Protein AF-A0A183GML2-F1 (afdb_monomer_lite)

Organism: Heligmosomoides polygyrus (NCBI:txid6339)

pLDDT: mean 72.11, std 18.44, range [28.0, 93.81]

Radius of gyration: 25.26 Å; chains: 1; bounding box: 78×34×59 Å

Sequence (192 aa):
LLSSEWILIEEPSLNSTENENSELFFDVSRSDHCTNIGCRDFWRPARFGGFLDNKGKTHIAFHSNERVLLDCVTPMVANLFYVLIALCFVIALTSSLSFIMNLLPPPSGFLQWLKRNTIFEMCNMLLTLCVCVIALIAQCEIARVRPDCDVSLGGGVFMVCLAGMVSLRSWRDSARRPDDVLPIVDFERYAM

Foldseek 3Di:
DPDPPPPDPPDDDDDDDDDDDPPVPPPCVQADDLPDDDLLQLPDDWDWDWDADPVRDIKIWIDRPRHIHILQADPVLSVLSVVLVVLVVVLVVLVVLLVVCVVDVDPDFDSNLCNLQLVSLVVLLVSLVVSVVSLVVSQVVNCVSPVPDDDDDDPVNVVSVVSNVVSVVVNVVSVVPVVSHDDPVCNVVRVD

InterPro domains:
  IPR046795 Transmembrane protein 127, transmembrane region [PF20517] (72-168)

Structure (mmCIF, N/CA/C/O backbone):
data_AF-A0A183GML2-F1
#
_entry.id   AF-A0A183GML2-F1
#
loop_
_atom_site.group_PDB
_atom_site.id
_atom_site.type_symbol
_atom_site.label_atom_id
_atom_site.label_alt_id
_atom_site.label_comp_id
_atom_site.label_asym_id
_atom_site.label_entity_id
_atom_site.label_seq_id
_atom_site.pdbx_PDB_ins_code
_atom_site.Cartn_x
_atom_site.Cartn_y
_atom_site.Cartn_z
_atom_site.occupancy
_atom_site.B_iso_or_equiv
_atom_site.auth_seq_id
_atom_site.auth_comp_id
_atom_site.auth_asym_id
_atom_site.auth_atom_id
_atom_site.pdbx_PDB_model_num
ATOM 1 N N . LEU A 1 1 ? -23.485 5.086 -4.588 1.00 31.67 1 LEU A N 1
ATOM 2 C CA . LEU A 1 1 ? -23.459 3.661 -4.987 1.00 31.67 1 LEU A CA 1
ATOM 3 C C . LEU A 1 1 ? -22.495 2.910 -4.071 1.00 31.67 1 LEU A C 1
ATOM 5 O O . LEU A 1 1 ? -21.366 2.630 -4.440 1.00 31.67 1 LEU A O 1
ATOM 9 N N . LEU A 1 2 ? -22.941 2.664 -2.844 1.00 28.00 2 LEU A N 1
ATOM 10 C CA . LEU A 1 2 ? -22.378 1.734 -1.866 1.00 28.00 2 LEU A CA 1
ATOM 11 C C . LEU A 1 2 ? -23.634 1.052 -1.324 1.00 28.00 2 LEU A C 1
ATOM 13 O O . LEU A 1 2 ? -24.535 1.755 -0.872 1.00 28.00 2 LEU A O 1
ATOM 17 N N . SER A 1 3 ? -23.766 -0.253 -1.560 1.00 28.61 3 SER A N 1
ATOM 18 C CA . SER A 1 3 ? -24.999 -0.995 -1.295 1.00 28.61 3 SER A CA 1
ATOM 19 C C . SER A 1 3 ? -25.332 -0.942 0.196 1.00 28.61 3 SER A C 1
ATOM 21 O O . SER A 1 3 ? -24.566 -1.436 1.020 1.00 28.61 3 SER A O 1
ATOM 23 N N . SER A 1 4 ? -26.460 -0.311 0.519 1.00 38.28 4 SER A N 1
ATOM 24 C CA . SER A 1 4 ? -27.032 -0.168 1.862 1.00 38.28 4 SER A CA 1
ATOM 25 C C . SER A 1 4 ? -27.904 -1.369 2.255 1.00 38.28 4 SER A C 1
ATOM 27 O O . SER A 1 4 ? -28.806 -1.230 3.079 1.00 38.28 4 SER A O 1
ATOM 29 N N . GLU A 1 5 ? -27.699 -2.540 1.651 1.00 36.81 5 GLU A N 1
ATOM 30 C CA . GLU A 1 5 ? -28.517 -3.727 1.914 1.00 36.81 5 GLU A CA 1
ATOM 31 C C . GLU A 1 5 ? -28.089 -4.448 3.192 1.00 36.81 5 GLU A C 1
ATOM 33 O O . GLU A 1 5 ? -27.467 -5.503 3.164 1.00 36.81 5 GLU A O 1
ATOM 38 N N . TRP A 1 6 ? -28.471 -3.850 4.317 1.00 40.81 6 TRP A N 1
ATOM 39 C CA . TRP A 1 6 ? -29.202 -4.541 5.384 1.00 40.81 6 TRP A CA 1
ATOM 40 C C . TRP A 1 6 ? -29.916 -3.498 6.249 1.00 40.81 6 TRP A C 1
ATOM 42 O O . TRP A 1 6 ? -29.621 -3.291 7.422 1.00 40.81 6 TRP A O 1
ATOM 52 N N . ILE A 1 7 ? -30.895 -2.832 5.637 1.00 44.41 7 ILE A N 1
ATOM 53 C CA . ILE A 1 7 ? -32.212 -2.732 6.262 1.00 44.41 7 ILE A CA 1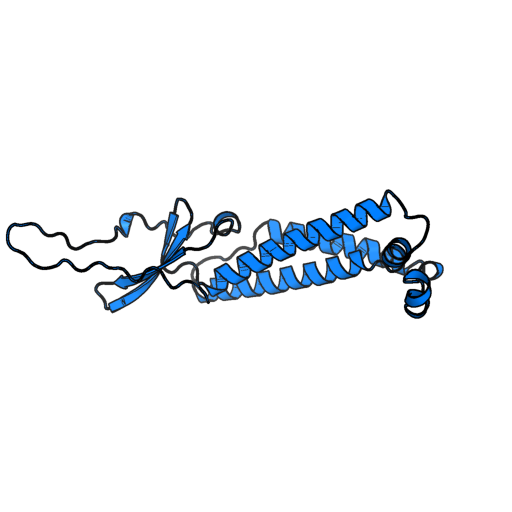
ATOM 54 C C . ILE A 1 7 ? -32.996 -3.916 5.707 1.00 44.41 7 ILE A C 1
ATOM 56 O O . ILE A 1 7 ? -33.356 -3.922 4.537 1.00 44.41 7 ILE A O 1
ATOM 60 N N . LEU A 1 8 ? -33.174 -4.939 6.532 1.00 29.45 8 LEU A N 1
ATOM 61 C CA . LEU A 1 8 ? -34.332 -5.829 6.514 1.00 29.45 8 LEU A CA 1
ATOM 62 C C . LEU A 1 8 ? -34.329 -6.543 7.865 1.00 29.45 8 LEU A C 1
ATOM 64 O O . LEU A 1 8 ? -33.934 -7.693 8.016 1.00 29.45 8 LEU A O 1
ATOM 68 N N . ILE A 1 9 ? -34.709 -5.765 8.876 1.00 39.31 9 ILE A N 1
ATOM 69 C CA . ILE A 1 9 ? -35.471 -6.304 9.992 1.00 39.31 9 ILE A CA 1
ATOM 70 C C . ILE A 1 9 ? -36.851 -6.569 9.379 1.00 39.31 9 ILE A C 1
ATOM 72 O O . ILE A 1 9 ? -37.590 -5.625 9.104 1.00 39.31 9 ILE A O 1
ATOM 76 N N . GLU A 1 10 ? -37.151 -7.824 9.049 1.00 30.67 10 GLU A N 1
ATOM 77 C CA . GLU A 1 10 ? -38.536 -8.244 8.828 1.00 30.67 10 GLU A CA 1
ATOM 78 C C . GLU A 1 10 ? -39.249 -8.164 10.182 1.00 30.67 10 GLU A C 1
ATOM 80 O O . GLU A 1 10 ? -38.975 -8.946 11.091 1.00 30.67 10 GLU A O 1
ATOM 85 N N . GLU A 1 11 ? -40.136 -7.181 10.337 1.00 36.66 11 GLU A N 1
ATOM 86 C CA . GLU A 1 11 ? -41.139 -7.206 11.400 1.00 36.66 11 GLU A CA 1
ATOM 87 C C . GLU A 1 11 ? -42.215 -8.259 11.069 1.00 36.66 11 GLU A C 1
ATOM 89 O O . GLU A 1 11 ? -42.603 -8.406 9.905 1.00 36.66 11 GLU A O 1
ATOM 94 N N . PRO A 1 12 ? -42.730 -8.994 12.068 1.00 37.12 12 PRO A N 1
ATOM 95 C CA . PRO A 1 12 ? -43.684 -10.069 11.848 1.00 37.12 12 PRO A CA 1
ATOM 96 C C . PRO A 1 12 ? -45.090 -9.508 11.602 1.00 37.12 12 PRO A C 1
ATOM 98 O O . PRO A 1 12 ? -45.612 -8.712 12.385 1.00 37.12 12 PRO A O 1
ATOM 101 N N . SER A 1 13 ? -45.763 -9.978 10.549 1.00 34.56 13 SER A N 1
ATOM 102 C CA . SER A 1 13 ? -47.211 -9.810 10.426 1.00 34.56 13 SER A CA 1
ATOM 103 C C . SER A 1 13 ? -47.900 -10.582 11.554 1.00 34.56 13 SER A C 1
ATOM 105 O O . SER A 1 13 ? -47.851 -11.813 11.590 1.00 34.56 13 SER A O 1
ATOM 107 N N . LEU A 1 14 ? -48.526 -9.838 12.467 1.00 37.62 14 LEU A N 1
ATOM 108 C CA . LEU A 1 14 ? -49.393 -10.316 13.543 1.00 37.62 14 LEU A CA 1
ATOM 109 C C . LEU A 1 14 ? -50.283 -11.487 13.089 1.00 37.62 14 LEU A C 1
ATOM 111 O O . LEU A 1 14 ? -51.119 -11.311 12.206 1.00 37.62 14 LEU A O 1
ATOM 115 N N . ASN A 1 15 ? -50.165 -12.634 13.761 1.00 30.52 15 ASN A N 1
ATOM 116 C CA . ASN A 1 15 ? -51.317 -13.453 14.138 1.00 30.52 15 ASN A CA 1
ATOM 117 C C . ASN A 1 15 ? -50.972 -14.383 15.310 1.00 30.52 15 ASN A C 1
ATOM 119 O O . ASN A 1 15 ? -50.260 -15.366 15.160 1.00 30.52 15 ASN A O 1
ATOM 123 N N . SER A 1 16 ? -51.520 -13.999 16.465 1.00 37.81 16 SER A N 1
ATOM 124 C CA . SER A 1 16 ? -51.989 -14.807 17.597 1.00 37.81 16 SER A CA 1
ATOM 125 C C . SER A 1 16 ? -51.186 -16.024 18.088 1.00 37.81 16 SER A C 1
A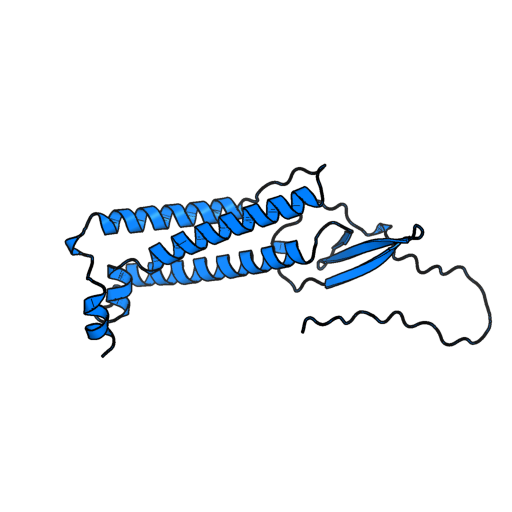TOM 127 O O . SER A 1 16 ? -51.074 -17.042 17.414 1.00 37.81 16 SER A O 1
ATOM 129 N N . THR A 1 17 ? -50.920 -15.935 19.398 1.00 34.47 17 THR A N 1
ATOM 130 C CA . THR A 1 17 ? -50.822 -16.976 20.441 1.00 34.47 17 THR A CA 1
ATOM 131 C C . THR A 1 17 ? -49.480 -17.666 20.704 1.00 34.47 17 THR A C 1
ATOM 133 O O . THR A 1 17 ? -48.880 -18.265 19.828 1.00 34.47 17 THR A O 1
ATOM 136 N N . GLU A 1 18 ? -49.141 -17.615 22.000 1.00 31.03 18 GLU A N 1
ATOM 137 C CA . GLU A 1 18 ? -48.162 -18.392 22.773 1.00 31.03 18 GLU A CA 1
ATOM 138 C C . GLU A 1 18 ? -46.705 -17.902 22.848 1.00 31.03 18 GLU A C 1
ATOM 140 O O . GLU A 1 18 ? -45.893 -18.082 21.953 1.00 31.03 18 GLU A O 1
ATOM 145 N N . ASN A 1 19 ? -46.411 -17.308 24.016 1.00 33.34 19 ASN A N 1
ATOM 146 C CA . ASN A 1 19 ? -45.305 -17.653 24.914 1.00 33.34 19 ASN A CA 1
ATOM 147 C C . ASN A 1 19 ? -43.928 -17.932 24.291 1.00 33.34 19 ASN A C 1
ATOM 149 O O . ASN A 1 19 ? -43.639 -19.042 23.873 1.00 33.34 19 ASN A O 1
ATOM 153 N N . GLU A 1 20 ? -43.033 -16.953 24.401 1.00 30.75 20 GLU A N 1
ATOM 154 C CA . GLU A 1 20 ? -41.876 -16.957 25.316 1.00 30.75 20 GLU A CA 1
ATOM 155 C C . GLU A 1 20 ? -40.907 -15.851 24.879 1.00 30.75 20 GLU A C 1
ATOM 157 O O . GLU A 1 20 ? -40.539 -15.752 23.711 1.00 30.75 20 GLU A O 1
ATOM 162 N N . ASN A 1 21 ? -40.534 -15.006 25.842 1.00 33.53 21 ASN A N 1
ATOM 163 C CA . ASN A 1 21 ? -39.471 -13.996 25.837 1.00 33.53 21 ASN A CA 1
ATOM 164 C C . ASN A 1 21 ? -38.336 -14.222 24.819 1.00 33.53 21 ASN A C 1
ATOM 166 O O . ASN A 1 21 ? -37.240 -14.646 25.178 1.00 33.53 21 ASN A O 1
ATOM 170 N N . SER A 1 22 ? -38.568 -13.858 23.564 1.00 33.91 22 SER A N 1
ATOM 171 C CA . SER A 1 22 ? -37.533 -13.787 22.540 1.00 33.91 22 SER A CA 1
ATOM 172 C C . SER A 1 22 ? -37.297 -12.320 22.216 1.00 33.91 22 SER A C 1
ATOM 174 O O . SER A 1 22 ? -37.545 -11.855 21.106 1.00 33.91 22 SER A O 1
ATOM 176 N N . GLU A 1 23 ? -36.837 -11.569 23.223 1.00 37.47 23 GLU A N 1
ATOM 177 C CA . GLU A 1 23 ? -35.997 -10.411 22.933 1.00 37.47 23 GLU A CA 1
ATOM 178 C C . GLU A 1 23 ? -34.856 -10.946 22.073 1.00 37.47 23 GLU A C 1
ATOM 180 O O . GLU A 1 23 ? -34.113 -11.833 22.498 1.00 37.47 23 GLU A O 1
ATOM 185 N N . LEU A 1 24 ? -34.780 -10.481 20.827 1.00 41.88 24 LEU A N 1
ATOM 186 C CA . LEU A 1 24 ? -33.748 -10.866 19.878 1.00 41.88 24 LEU A CA 1
ATOM 187 C C . LEU A 1 24 ? -32.434 -10.218 20.332 1.00 41.88 24 LEU A C 1
ATOM 189 O O . LEU A 1 24 ? -31.965 -9.228 19.776 1.00 41.88 24 LEU A O 1
ATOM 193 N N . PHE A 1 25 ? -31.886 -10.760 21.416 1.00 37.88 25 PHE A N 1
ATOM 194 C CA . PHE A 1 25 ? -30.575 -10.469 21.951 1.00 37.88 25 PHE A CA 1
ATOM 195 C C . PHE A 1 25 ? -29.595 -10.924 20.874 1.00 37.88 25 PHE A C 1
ATOM 197 O O . PHE A 1 25 ? -29.274 -12.107 20.751 1.00 37.88 25 PHE A O 1
ATOM 204 N N . PHE A 1 26 ? -29.168 -9.993 20.020 1.00 44.19 26 PHE A N 1
ATOM 205 C CA . PHE A 1 26 ? -27.976 -10.219 19.222 1.00 44.19 26 PHE A CA 1
ATOM 206 C C . PHE A 1 26 ? -26.880 -10.525 20.235 1.00 44.19 26 PHE A C 1
ATOM 208 O O . PHE A 1 26 ? -26.590 -9.692 21.092 1.00 44.19 26 PHE A O 1
ATOM 215 N N . ASP A 1 27 ? -26.385 -11.758 20.221 1.00 40.09 27 ASP A N 1
ATOM 216 C CA . ASP A 1 27 ? -25.555 -12.301 21.285 1.00 40.09 27 ASP A CA 1
ATOM 217 C C . ASP A 1 27 ? -24.203 -11.563 21.314 1.00 40.09 27 ASP A C 1
ATOM 219 O O . ASP A 1 27 ? -23.217 -11.973 20.698 1.00 40.09 27 ASP A O 1
ATOM 223 N N . VAL A 1 28 ? -24.166 -10.430 22.028 1.00 48.62 28 VAL A N 1
ATOM 224 C CA . VAL A 1 28 ? -22.965 -9.644 22.364 1.00 48.62 28 VAL A CA 1
ATOM 225 C C . VAL A 1 28 ? -21.918 -10.533 23.049 1.00 48.62 28 VAL A C 1
ATOM 227 O O . VAL A 1 28 ? -20.734 -10.214 23.046 1.00 48.62 28 VAL A O 1
ATOM 230 N N . SER A 1 29 ? -22.313 -11.708 23.547 1.00 41.81 29 SER A N 1
ATOM 231 C CA . SER A 1 29 ? -21.428 -12.740 24.092 1.00 41.81 29 SER A CA 1
ATOM 232 C C . SER A 1 29 ? -20.401 -13.274 23.087 1.00 41.81 29 SER A C 1
ATOM 234 O O . SER A 1 29 ? -19.402 -13.858 23.502 1.00 41.81 29 SER A O 1
ATOM 236 N N . ARG A 1 30 ? -20.609 -13.071 21.775 1.00 46.84 30 ARG A N 1
ATOM 237 C CA . ARG A 1 30 ? -19.666 -13.472 20.715 1.00 46.84 30 ARG A CA 1
ATOM 238 C C . ARG A 1 30 ? -18.851 -12.315 20.130 1.00 46.84 30 ARG A C 1
ATOM 240 O O . ARG A 1 30 ? -18.127 -12.525 19.155 1.00 46.84 30 ARG A O 1
ATOM 247 N N . SER A 1 31 ? -18.969 -11.101 20.680 1.00 53.50 31 SER A N 1
ATOM 248 C CA . SER A 1 31 ? -18.104 -9.991 20.278 1.00 53.50 31 SER A CA 1
ATOM 249 C C . SER A 1 31 ? -16.715 -10.208 20.866 1.00 53.50 31 SER A C 1
ATOM 251 O O . SER A 1 31 ? -16.526 -10.124 22.080 1.00 53.50 31 SER A O 1
ATOM 253 N N . ASP A 1 32 ? -15.742 -10.507 20.012 1.00 57.38 32 ASP A N 1
ATOM 254 C CA . ASP A 1 32 ? -14.364 -10.653 20.462 1.00 57.38 32 ASP A CA 1
ATOM 255 C C . ASP A 1 32 ? -13.816 -9.294 20.905 1.00 57.38 32 ASP A C 1
ATOM 257 O O . ASP A 1 32 ? -14.009 -8.269 20.240 1.00 57.38 32 ASP A O 1
ATOM 261 N N . HIS A 1 33 ? -13.064 -9.292 22.011 1.00 63.19 33 HIS A N 1
ATOM 262 C CA . HIS A 1 33 ? -12.271 -8.132 22.395 1.00 63.19 33 HIS A CA 1
ATOM 263 C C . HIS A 1 33 ? -11.365 -7.739 21.238 1.00 63.19 33 HIS A C 1
ATOM 265 O O . HIS A 1 33 ? -10.662 -8.567 20.653 1.00 63.19 33 HIS A O 1
ATOM 271 N N . CYS A 1 34 ? -11.373 -6.451 20.929 1.00 70.56 34 CYS A N 1
ATOM 272 C CA . CYS A 1 34 ? -10.788 -5.917 19.720 1.00 70.56 34 CYS A CA 1
ATOM 273 C C . CYS A 1 34 ? -9.262 -5.866 19.771 1.00 70.56 34 CYS A C 1
ATOM 275 O O . CYS A 1 34 ? -8.635 -4.815 19.892 1.00 70.56 34 CYS A O 1
ATOM 277 N N . THR A 1 35 ? -8.672 -7.040 19.669 1.00 71.88 35 THR A N 1
ATOM 278 C CA . THR A 1 35 ? -7.253 -7.310 19.804 1.00 71.88 35 THR A CA 1
ATOM 279 C C . THR A 1 35 ? -6.735 -7.837 18.473 1.00 71.88 35 THR A C 1
ATOM 281 O O . THR A 1 35 ? -7.422 -8.589 17.782 1.00 71.88 35 THR A O 1
ATOM 284 N N . ASN A 1 36 ? -5.520 -7.431 18.098 1.00 71.00 36 ASN A N 1
ATOM 285 C CA . ASN A 1 36 ? -4.821 -7.918 16.902 1.00 71.00 36 ASN A CA 1
ATOM 286 C C . ASN A 1 36 ? -5.578 -7.725 15.572 1.00 71.00 36 ASN A C 1
ATOM 288 O O . ASN A 1 36 ? -5.580 -8.621 14.731 1.00 71.00 36 ASN A O 1
ATOM 292 N N . ILE A 1 37 ? -6.186 -6.553 15.367 1.00 76.25 37 ILE A N 1
ATOM 293 C CA . ILE A 1 37 ? -6.789 -6.184 14.076 1.00 76.25 37 ILE A CA 1
ATOM 294 C C . ILE A 1 37 ? -5.666 -5.882 13.084 1.00 76.25 37 ILE A C 1
ATOM 296 O O . ILE A 1 37 ? -4.822 -5.023 13.344 1.00 76.25 37 ILE A O 1
ATOM 300 N N . GLY A 1 38 ? -5.654 -6.565 11.941 1.00 75.50 38 GLY A N 1
ATOM 301 C CA . GLY A 1 38 ? -4.613 -6.380 10.931 1.00 75.50 38 GLY A CA 1
ATOM 302 C C . GLY A 1 38 ? -5.129 -6.454 9.501 1.00 75.50 38 GLY A C 1
ATOM 303 O O . GLY A 1 38 ? -6.296 -6.729 9.248 1.00 75.50 38 GLY A O 1
ATOM 304 N N . CYS A 1 39 ? -4.231 -6.268 8.527 1.00 74.44 39 CYS A N 1
ATOM 305 C CA . CYS A 1 39 ? -4.578 -6.290 7.098 1.00 74.44 39 CYS A CA 1
ATOM 306 C C . CYS A 1 39 ? -5.265 -7.594 6.645 1.00 74.44 39 CYS A C 1
ATOM 308 O O . CYS A 1 39 ? -6.001 -7.588 5.663 1.00 74.44 39 CYS A O 1
ATOM 310 N N . ARG A 1 40 ? -5.049 -8.709 7.361 1.00 77.88 40 ARG A N 1
ATOM 311 C CA . ARG A 1 40 ? -5.709 -9.998 7.100 1.00 77.88 40 ARG A CA 1
ATOM 312 C C . ARG A 1 40 ? -7.231 -9.911 7.259 1.00 77.88 40 ARG A C 1
ATOM 314 O O . ARG A 1 40 ? -7.944 -10.547 6.487 1.00 77.88 40 ARG A O 1
ATOM 321 N N . ASP A 1 41 ? -7.716 -9.112 8.206 1.00 77.19 41 ASP A N 1
ATOM 322 C CA . ASP A 1 41 ? -9.152 -8.915 8.443 1.00 77.19 41 ASP A CA 1
ATOM 323 C C . ASP A 1 41 ? -9.823 -8.124 7.313 1.00 77.19 41 ASP A C 1
ATOM 325 O O . ASP A 1 41 ? -11.023 -8.248 7.086 1.00 77.19 41 ASP A O 1
ATOM 329 N N . PHE A 1 42 ? -9.030 -7.370 6.547 1.00 80.06 42 PHE A N 1
ATOM 330 C CA . PHE A 1 42 ? -9.475 -6.562 5.412 1.00 80.06 42 PHE A CA 1
ATOM 331 C C . PHE A 1 42 ? -9.248 -7.249 4.059 1.00 80.06 42 PHE A C 1
ATOM 333 O O . PHE A 1 42 ? -9.398 -6.622 3.018 1.00 80.06 42 PHE A O 1
ATOM 340 N N . TRP A 1 43 ? -8.898 -8.539 4.029 1.00 75.25 43 TRP A N 1
ATOM 341 C CA . TRP A 1 43 ? -8.712 -9.258 2.761 1.00 75.25 43 TRP A CA 1
ATOM 342 C C . TRP A 1 43 ? -10.029 -9.501 2.006 1.00 75.25 43 TRP A C 1
ATOM 344 O O . TRP A 1 43 ? -10.042 -9.655 0.786 1.00 75.25 43 TRP A O 1
ATOM 354 N N . ARG A 1 44 ? -11.154 -9.549 2.725 1.00 74.31 44 ARG A N 1
ATOM 355 C CA . ARG A 1 44 ? -12.496 -9.690 2.145 1.00 74.31 44 ARG A CA 1
ATOM 356 C C . ARG A 1 44 ? -13.285 -8.388 2.275 1.00 74.31 44 ARG A C 1
ATOM 358 O O . ARG A 1 44 ? -12.922 -7.559 3.107 1.00 74.31 44 ARG A O 1
ATOM 365 N N . PRO A 1 45 ? -14.353 -8.200 1.479 1.00 72.12 45 PRO A N 1
ATOM 366 C CA . PRO A 1 45 ? -15.214 -7.030 1.590 1.00 72.12 45 PRO A CA 1
ATOM 367 C C . PRO A 1 45 ? -15.799 -6.900 2.998 1.00 72.12 45 PRO A C 1
ATOM 369 O O . PRO A 1 45 ? -16.438 -7.824 3.503 1.00 72.12 45 PRO A O 1
ATOM 372 N N . ALA A 1 46 ? -15.566 -5.744 3.608 1.00 69.81 46 ALA A N 1
ATOM 373 C CA . ALA A 1 46 ? -16.042 -5.372 4.923 1.00 69.81 46 ALA A CA 1
ATOM 374 C C . ALA A 1 46 ? -17.566 -5.314 4.924 1.00 69.81 46 ALA A C 1
ATOM 376 O O . ALA A 1 46 ? -18.174 -4.690 4.052 1.00 69.81 46 ALA A O 1
ATOM 377 N N . ARG A 1 47 ? -18.181 -5.938 5.927 1.00 72.31 47 ARG A N 1
ATOM 378 C CA . ARG A 1 47 ? -19.619 -5.849 6.166 1.00 72.31 47 ARG A CA 1
ATOM 379 C C . ARG A 1 47 ? -19.840 -5.081 7.461 1.00 72.31 47 ARG A C 1
ATOM 381 O O . ARG A 1 47 ? -19.398 -5.528 8.519 1.00 72.31 47 ARG A O 1
ATOM 388 N N . PHE A 1 48 ? -20.476 -3.919 7.349 1.00 74.75 48 PHE A N 1
ATOM 389 C CA . PHE A 1 48 ? -20.793 -3.046 8.478 1.00 74.75 48 PHE A CA 1
ATOM 390 C C . PHE A 1 48 ? -22.282 -3.122 8.785 1.00 74.75 48 PHE A C 1
ATOM 392 O O . PHE A 1 48 ? -23.080 -2.766 7.926 1.00 74.75 48 PHE A O 1
ATOM 399 N N . GLY A 1 49 ? -22.647 -3.548 9.989 1.00 70.06 49 GLY A N 1
ATOM 400 C CA . GLY A 1 49 ? -24.003 -3.453 10.529 1.00 70.06 49 GLY A CA 1
ATOM 401 C C . GLY A 1 49 ? -24.072 -2.388 11.622 1.00 70.06 49 GLY A C 1
ATOM 402 O O . GLY A 1 49 ? -23.062 -2.083 12.254 1.00 70.06 49 GLY A O 1
ATOM 403 N N . GLY A 1 50 ? -25.250 -1.813 11.849 1.00 72.81 50 GLY A N 1
ATOM 404 C CA . GLY A 1 50 ? -25.493 -0.898 12.963 1.00 72.81 50 GLY A CA 1
ATOM 405 C C . GLY A 1 50 ? -26.688 -1.369 13.779 1.00 72.81 50 GLY A C 1
ATOM 406 O O . GLY A 1 50 ? -27.679 -1.802 13.198 1.00 72.81 50 GLY A O 1
ATOM 407 N N . PHE A 1 51 ? -26.606 -1.285 15.103 1.00 73.44 51 PHE A N 1
ATOM 408 C CA . PHE A 1 51 ? -27.747 -1.539 15.986 1.00 73.44 51 PHE A CA 1
ATOM 409 C C . PHE A 1 51 ? -27.782 -0.527 17.135 1.00 73.44 51 PHE A C 1
ATOM 411 O O . PHE A 1 51 ? -26.781 0.125 17.436 1.00 73.44 51 PHE A O 1
ATOM 418 N N . LEU A 1 52 ? -28.953 -0.358 17.747 1.00 73.25 52 LEU A N 1
ATOM 419 C CA . LEU A 1 52 ? -29.140 0.473 18.934 1.00 73.25 52 LEU A CA 1
ATOM 420 C C . LEU A 1 52 ? -29.140 -0.420 20.175 1.00 73.25 52 LEU A C 1
ATOM 422 O O . LEU A 1 52 ? -29.873 -1.402 20.224 1.00 73.25 52 LEU A O 1
ATOM 426 N N . ASP A 1 53 ? -28.320 -0.077 21.164 1.00 71.12 53 ASP A N 1
ATOM 427 C CA . ASP A 1 53 ? -28.378 -0.682 22.497 1.00 71.12 53 ASP A CA 1
ATOM 428 C C . ASP A 1 53 ? -29.648 -0.224 23.239 1.00 71.12 53 ASP A C 1
ATOM 430 O O . ASP A 1 53 ? -30.219 0.827 22.932 1.00 71.12 53 ASP A O 1
ATOM 434 N N . ASN A 1 54 ? -30.038 -0.954 24.286 1.00 70.69 54 ASN A N 1
ATOM 435 C CA . ASN A 1 54 ? -31.172 -0.656 25.172 1.00 70.69 54 ASN A CA 1
ATOM 436 C C . ASN A 1 54 ?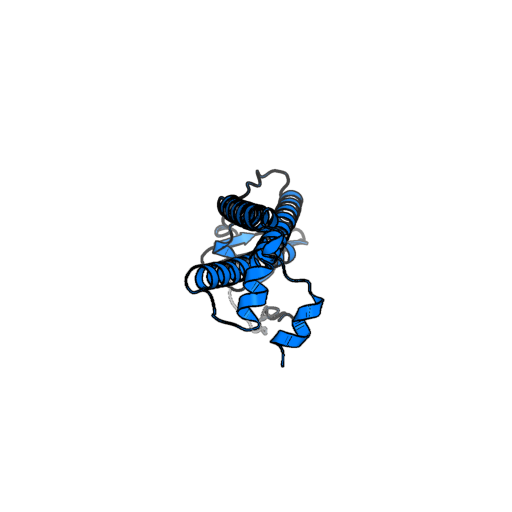 -31.087 0.740 25.821 1.00 70.69 54 ASN A C 1
ATOM 438 O O . ASN A 1 54 ? -32.075 1.262 26.332 1.00 70.69 54 ASN A O 1
ATOM 442 N N . LYS A 1 55 ? -29.908 1.373 25.789 1.00 73.38 55 LYS A N 1
ATOM 443 C CA . LYS A 1 55 ? -29.656 2.747 26.254 1.00 73.38 55 LYS A CA 1
ATOM 444 C C . LYS A 1 55 ? -29.793 3.810 25.154 1.00 73.38 55 LYS A C 1
ATOM 446 O O . LYS A 1 55 ? -29.438 4.964 25.384 1.00 73.38 55 LYS A O 1
ATOM 451 N N . GLY A 1 56 ? -30.247 3.438 23.956 1.00 69.81 56 GLY A N 1
ATOM 452 C CA . GLY A 1 56 ? -30.366 4.331 22.800 1.00 69.81 56 GLY A CA 1
ATOM 453 C C . GLY A 1 56 ? -29.024 4.728 22.174 1.00 69.81 56 GLY A C 1
ATOM 454 O O . GLY A 1 56 ? -28.963 5.697 21.418 1.00 69.81 56 GLY A O 1
ATOM 455 N N . LYS A 1 57 ? -27.935 4.011 22.483 1.00 72.81 57 LYS A N 1
ATOM 456 C CA . LYS A 1 57 ? -26.611 4.253 21.899 1.00 72.81 57 LYS A CA 1
ATOM 457 C C . LYS A 1 57 ? -26.449 3.427 20.623 1.00 72.81 57 LYS A C 1
ATOM 459 O O . LYS A 1 57 ? -26.702 2.228 20.627 1.00 72.81 57 LYS A O 1
ATOM 464 N N . THR A 1 58 ? -26.027 4.063 19.535 1.00 72.75 58 THR A N 1
ATOM 465 C CA . THR A 1 58 ? -25.742 3.385 18.263 1.00 72.75 58 THR A CA 1
ATOM 466 C C . THR A 1 58 ? -24.377 2.707 18.313 1.00 72.75 58 THR A C 1
ATOM 468 O O . THR A 1 58 ? -23.380 3.377 18.591 1.00 72.75 58 THR A O 1
ATOM 471 N N . HIS A 1 59 ? -24.335 1.424 17.981 1.00 71.62 59 HIS A N 1
ATOM 472 C CA . HIS A 1 59 ? -23.122 0.622 17.875 1.00 71.62 59 HIS A CA 1
ATOM 473 C C . HIS A 1 59 ? -22.897 0.184 16.429 1.00 71.62 59 HIS A C 1
ATOM 475 O O . HIS A 1 59 ? -23.848 -0.161 15.724 1.00 71.62 59 HIS A O 1
ATOM 481 N N . ILE A 1 60 ? -21.640 0.191 15.984 1.00 73.25 60 ILE A N 1
ATOM 482 C CA . ILE A 1 60 ? -21.233 -0.276 14.655 1.00 73.25 60 ILE A CA 1
ATOM 483 C C . ILE A 1 60 ? -20.564 -1.641 14.814 1.00 73.25 60 ILE A C 1
ATOM 485 O O . ILE A 1 60 ? -19.514 -1.767 15.441 1.00 73.25 60 ILE A O 1
ATOM 489 N N . ALA A 1 61 ? -21.152 -2.667 14.209 1.00 71.69 61 ALA A N 1
ATOM 490 C CA . ALA A 1 61 ? -20.594 -4.008 14.142 1.00 71.69 61 ALA A CA 1
ATOM 491 C C . ALA A 1 61 ? -19.869 -4.212 12.805 1.00 71.69 61 ALA A C 1
ATOM 493 O O . ALA A 1 61 ? -20.435 -4.013 11.730 1.00 71.69 61 ALA A O 1
ATOM 494 N N . PHE A 1 62 ? -18.614 -4.643 12.866 1.00 73.44 62 PHE A N 1
ATOM 495 C CA . PHE A 1 62 ? -17.818 -5.052 11.717 1.00 73.44 62 PHE A CA 1
ATOM 496 C C . PHE A 1 62 ? -17.675 -6.572 11.707 1.00 73.44 62 PHE A C 1
ATOM 498 O O . PHE A 1 62 ? -17.184 -7.162 12.668 1.00 73.44 62 PHE A O 1
ATOM 505 N N . HIS A 1 63 ? -18.076 -7.210 10.611 1.00 70.19 63 HIS A N 1
ATOM 506 C CA . HIS A 1 63 ? -17.990 -8.660 10.467 1.00 70.19 63 HIS A CA 1
ATOM 507 C C . HIS A 1 63 ? -16.753 -9.059 9.643 1.00 70.19 63 HIS A C 1
ATOM 509 O O . HIS A 1 63 ? -16.737 -8.914 8.419 1.00 70.19 63 HIS A O 1
ATOM 515 N N . SER A 1 64 ? -15.741 -9.623 10.309 1.00 67.38 64 SER A N 1
ATOM 516 C CA . SER A 1 64 ? -14.642 -10.389 9.695 1.00 67.38 64 SER A CA 1
ATOM 517 C C . SER A 1 64 ? -15.008 -11.879 9.716 1.00 67.38 64 SER A C 1
ATOM 519 O O . SER A 1 64 ? -15.763 -12.294 10.584 1.00 67.38 64 SER A O 1
ATOM 521 N N . ASN A 1 65 ? -14.522 -12.695 8.771 1.00 64.50 65 ASN A N 1
ATOM 522 C CA . ASN A 1 65 ? -14.972 -14.086 8.513 1.00 64.50 65 ASN A CA 1
ATOM 523 C C . ASN A 1 65 ? -15.388 -14.920 9.745 1.00 64.50 65 ASN A C 1
ATOM 525 O O . ASN A 1 65 ? -16.378 -15.638 9.665 1.00 64.50 65 ASN A O 1
ATOM 529 N N . GLU A 1 66 ? -14.625 -14.850 10.839 1.00 65.88 66 GLU A N 1
ATOM 530 C CA . GLU A 1 66 ? -14.850 -15.634 12.063 1.00 65.88 66 GLU A CA 1
ATOM 531 C C . GLU A 1 66 ? -15.103 -14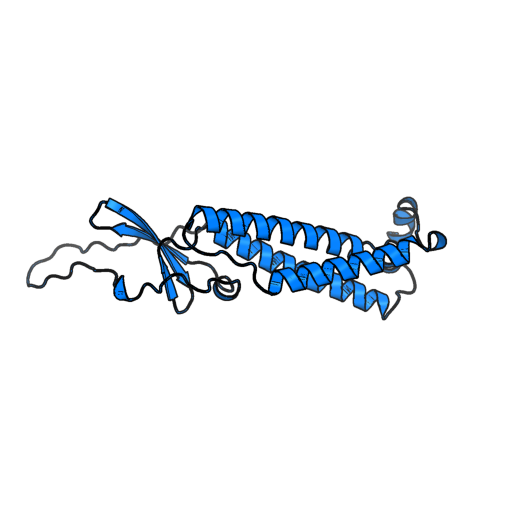.767 13.306 1.00 65.88 66 GLU A C 1
ATOM 533 O O . GLU A 1 66 ? -15.292 -15.308 14.392 1.00 65.88 66 GLU A O 1
ATOM 538 N N . ARG A 1 67 ? -15.072 -13.432 13.176 1.00 69.25 67 ARG A N 1
ATOM 539 C CA . ARG A 1 67 ? -15.107 -12.502 14.313 1.00 69.25 67 ARG A CA 1
ATOM 540 C C . ARG A 1 67 ? -15.967 -11.286 14.019 1.00 69.25 67 ARG A C 1
ATOM 542 O O . ARG A 1 67 ? -15.811 -10.638 12.984 1.00 69.25 67 ARG A O 1
ATOM 549 N N . VAL A 1 68 ? -16.813 -10.929 14.978 1.00 69.25 68 VAL A N 1
ATOM 550 C CA . VAL A 1 68 ? -17.562 -9.672 14.961 1.00 69.25 68 VAL A CA 1
ATOM 551 C C . VAL A 1 68 ? -16.861 -8.688 15.892 1.00 69.25 68 VAL A C 1
ATOM 553 O O . VAL A 1 68 ? -16.757 -8.924 17.093 1.00 69.25 68 VAL A O 1
ATOM 556 N N . LEU A 1 69 ? -16.345 -7.602 15.320 1.00 72.12 69 LEU A N 1
ATOM 557 C CA . LEU A 1 69 ? -15.658 -6.519 16.021 1.00 72.12 69 LEU A CA 1
ATOM 558 C C . LEU A 1 69 ? -16.653 -5.376 16.245 1.00 72.12 69 LEU A C 1
ATOM 560 O O . LEU A 1 69 ? -17.237 -4.872 15.289 1.00 72.12 69 LEU A O 1
ATOM 564 N N . LEU A 1 70 ? -16.840 -4.954 17.492 1.00 70.25 70 LEU A N 1
ATOM 565 C CA . LEU A 1 70 ? -17.906 -4.029 17.891 1.00 70.25 70 LEU A CA 1
ATOM 566 C C . LEU A 1 70 ? -17.314 -2.667 18.283 1.00 70.25 70 LEU A C 1
ATOM 568 O O . LEU A 1 70 ? -16.447 -2.619 19.142 1.00 70.25 70 LEU A O 1
ATOM 572 N N . ASP A 1 71 ? -17.726 -1.576 17.626 1.00 69.38 71 ASP A N 1
ATOM 573 C CA . ASP A 1 71 ? -17.204 -0.197 17.794 1.00 69.38 71 ASP A CA 1
ATOM 574 C C . ASP A 1 71 ? -15.689 -0.036 17.590 1.00 69.38 71 ASP A C 1
ATOM 576 O O . ASP A 1 71 ? -15.041 0.902 18.055 1.00 69.38 71 ASP A O 1
ATOM 580 N N . CYS A 1 72 ? -15.101 -0.973 16.859 1.00 73.62 72 CYS A N 1
ATOM 581 C CA . CYS A 1 72 ? -13.662 -1.157 16.838 1.00 73.62 72 CYS A CA 1
ATOM 582 C C . CYS A 1 72 ? -12.990 -0.751 15.537 1.00 73.62 72 CYS A C 1
ATOM 584 O O . CYS A 1 72 ? -11.783 -0.506 15.535 1.00 73.62 72 CYS A O 1
ATOM 586 N N . VAL A 1 73 ? -13.764 -0.695 14.458 1.00 77.75 73 VAL A N 1
ATOM 587 C CA . VAL A 1 73 ? -13.315 -0.371 13.108 1.00 77.75 73 VAL A CA 1
ATOM 588 C C . VAL A 1 73 ? -14.358 0.549 12.494 1.00 77.75 73 VAL A C 1
ATOM 590 O O . VAL A 1 73 ? -15.532 0.195 12.416 1.00 77.75 73 VAL A O 1
ATOM 593 N N . THR A 1 74 ? -13.935 1.727 12.042 1.00 81.31 74 THR A N 1
ATOM 594 C CA . THR A 1 74 ? -14.809 2.630 11.290 1.00 81.31 74 THR A CA 1
ATOM 595 C C . THR A 1 74 ? -14.744 2.308 9.792 1.00 81.31 74 THR A C 1
ATOM 597 O O . THR A 1 74 ? -13.725 1.796 9.312 1.00 81.31 74 THR A O 1
ATOM 600 N N . PRO A 1 75 ? -15.784 2.656 9.012 1.00 81.38 75 PRO A N 1
ATOM 601 C CA . PRO A 1 75 ? -15.741 2.543 7.552 1.00 81.38 75 PRO A CA 1
ATOM 602 C C . PRO A 1 75 ? -14.551 3.284 6.930 1.00 81.38 75 PRO A C 1
ATOM 604 O O . PRO A 1 75 ? -13.968 2.822 5.952 1.00 81.38 75 PRO A O 1
ATOM 607 N N . MET A 1 76 ? -14.145 4.404 7.539 1.00 84.50 76 MET A N 1
ATOM 608 C CA . MET A 1 76 ? -12.970 5.165 7.117 1.00 84.50 76 MET A CA 1
ATOM 609 C C . MET A 1 76 ? -11.679 4.358 7.290 1.00 84.50 76 MET A C 1
ATOM 611 O O . MET A 1 76 ? -10.900 4.244 6.347 1.00 84.50 76 MET A O 1
ATOM 615 N N . VAL A 1 77 ? -11.479 3.739 8.459 1.00 85.88 77 VAL A N 1
ATOM 616 C CA . VAL A 1 77 ? -10.308 2.890 8.726 1.00 85.88 77 VAL A CA 1
ATOM 617 C C . VAL A 1 77 ? -10.247 1.720 7.742 1.00 85.88 77 VAL A C 1
ATOM 619 O O . VAL A 1 77 ? -9.190 1.465 7.169 1.00 85.88 77 VAL A O 1
ATOM 622 N N . ALA A 1 78 ? -11.373 1.054 7.471 1.00 85.19 78 ALA A N 1
ATOM 623 C CA . ALA A 1 78 ? -11.405 -0.038 6.496 1.00 85.19 78 ALA A CA 1
ATOM 624 C C . ALA A 1 78 ? -11.023 0.419 5.080 1.00 85.19 78 ALA A C 1
ATOM 626 O O . ALA A 1 78 ? -10.222 -0.241 4.420 1.00 85.19 78 ALA A O 1
ATOM 627 N N . ASN A 1 79 ? -11.527 1.573 4.632 1.00 88.81 79 ASN A N 1
ATOM 628 C CA . ASN A 1 79 ? -11.147 2.147 3.340 1.00 88.81 79 ASN A CA 1
ATOM 629 C C . ASN A 1 79 ? -9.643 2.432 3.255 1.00 88.81 79 ASN A C 1
ATOM 631 O O . ASN A 1 79 ? -9.022 2.112 2.242 1.00 88.81 79 ASN A O 1
ATOM 635 N N . LEU A 1 80 ? -9.038 2.972 4.318 1.00 89.75 80 LEU A N 1
ATOM 636 C CA . LEU A 1 80 ? -7.591 3.197 4.369 1.00 89.75 80 LEU A CA 1
ATOM 637 C C . LEU A 1 80 ? -6.815 1.878 4.237 1.00 89.75 80 LEU A C 1
ATOM 639 O O . LEU A 1 80 ? -5.863 1.814 3.461 1.00 89.75 80 LEU A O 1
ATOM 643 N N . PHE A 1 81 ? -7.245 0.807 4.912 1.00 88.12 81 PHE A N 1
ATOM 644 C CA . PHE A 1 81 ? -6.626 -0.515 4.769 1.00 88.12 81 PHE A CA 1
ATOM 645 C C . PHE A 1 81 ? -6.752 -1.088 3.351 1.00 88.12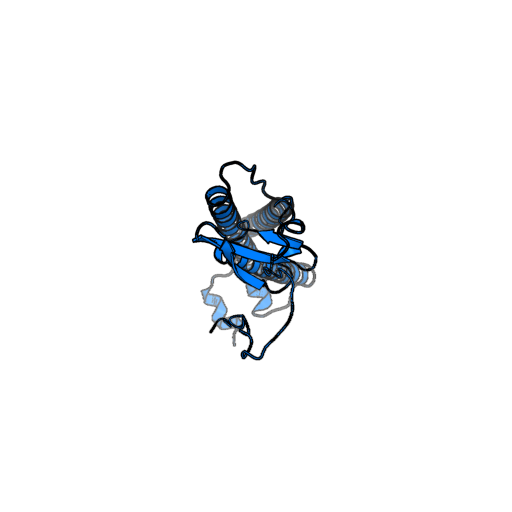 81 PHE A C 1
ATOM 647 O O . PHE A 1 81 ? -5.770 -1.626 2.838 1.00 88.12 81 PHE A O 1
ATOM 654 N N . TYR A 1 82 ? -7.896 -0.934 2.677 1.00 89.81 82 TYR A N 1
ATOM 655 C CA . TYR A 1 82 ? -8.035 -1.356 1.276 1.00 89.81 82 TYR A CA 1
ATOM 656 C C . TYR A 1 82 ? -7.085 -0.604 0.344 1.00 89.81 82 TYR A C 1
ATOM 658 O O . TYR A 1 82 ? -6.442 -1.220 -0.508 1.00 89.81 82 TYR A O 1
ATOM 666 N N . VAL A 1 83 ? -6.956 0.713 0.527 1.00 91.50 83 VAL A N 1
ATOM 667 C CA . VAL A 1 83 ? -6.019 1.532 -0.252 1.00 91.50 83 VAL A CA 1
ATOM 668 C C . VAL A 1 83 ? -4.574 1.106 0.019 1.00 91.50 83 VAL A C 1
ATOM 670 O O . VAL A 1 83 ? -3.809 0.944 -0.929 1.00 91.50 83 VAL A O 1
ATOM 673 N N . LEU A 1 84 ? -4.202 0.854 1.279 1.00 91.06 84 LEU A N 1
ATOM 674 C CA . LEU A 1 84 ? -2.871 0.350 1.639 1.00 91.06 84 LEU A CA 1
ATOM 675 C C . LEU A 1 84 ? -2.560 -0.980 0.946 1.00 91.06 84 LEU A C 1
ATOM 677 O O . LEU A 1 84 ? -1.493 -1.128 0.353 1.00 91.06 84 LEU A O 1
ATOM 681 N N . ILE A 1 85 ? -3.496 -1.934 0.978 1.00 90.19 85 ILE A N 1
ATOM 682 C CA . ILE A 1 85 ? -3.337 -3.235 0.317 1.00 90.19 85 ILE A CA 1
ATOM 683 C C . ILE A 1 85 ? -3.156 -3.049 -1.196 1.00 90.19 85 ILE A C 1
ATOM 685 O O . ILE A 1 85 ? -2.231 -3.620 -1.776 1.00 90.19 85 ILE A O 1
ATOM 689 N N . ALA A 1 86 ? -3.985 -2.218 -1.834 1.00 91.88 86 ALA A N 1
ATOM 690 C CA . ALA A 1 86 ? -3.890 -1.940 -3.265 1.00 91.88 86 ALA A CA 1
ATOM 691 C C . ALA A 1 86 ? -2.542 -1.304 -3.647 1.00 91.88 86 ALA A C 1
ATOM 693 O O . ALA A 1 86 ? -1.896 -1.752 -4.595 1.00 91.88 86 ALA A O 1
ATOM 694 N N . LEU A 1 87 ? -2.075 -0.310 -2.887 1.00 92.19 87 LEU A N 1
ATOM 695 C CA . LEU A 1 87 ? -0.781 0.333 -3.123 1.00 92.19 87 LEU A CA 1
ATOM 696 C C . LEU A 1 87 ? 0.385 -0.648 -2.963 1.00 92.19 87 LEU A C 1
ATOM 698 O O . LEU A 1 87 ? 1.300 -0.634 -3.782 1.00 92.19 87 LEU A O 1
ATOM 702 N N . CYS A 1 88 ? 0.335 -1.544 -1.974 1.00 91.25 88 CYS A N 1
ATOM 703 C CA . CYS A 1 88 ? 1.340 -2.595 -1.813 1.00 91.25 88 CYS A CA 1
ATOM 704 C C . CYS A 1 88 ? 1.413 -3.525 -3.036 1.00 91.25 88 CYS A C 1
ATOM 706 O O . CYS A 1 88 ? 2.514 -3.883 -3.457 1.00 91.25 88 CYS A O 1
ATOM 708 N N . PHE A 1 89 ? 0.275 -3.879 -3.646 1.00 92.06 89 PHE A N 1
ATOM 709 C CA . PHE A 1 89 ? 0.267 -4.647 -4.898 1.00 92.06 89 PHE A CA 1
ATOM 710 C C . PHE A 1 89 ? 0.896 -3.878 -6.053 1.00 92.06 89 PHE A C 1
ATOM 712 O O . PHE A 1 89 ? 1.697 -4.448 -6.794 1.00 92.06 89 PHE A O 1
ATOM 719 N N . VAL A 1 90 ? 0.578 -2.588 -6.191 1.00 93.19 90 VAL A N 1
ATOM 720 C CA . VAL A 1 90 ? 1.182 -1.744 -7.228 1.00 93.19 90 VAL A CA 1
ATOM 721 C C . VAL A 1 90 ? 2.696 -1.688 -7.046 1.00 93.19 90 VAL A C 1
ATOM 723 O O . VAL A 1 90 ? 3.402 -1.982 -8.003 1.00 93.19 90 VAL A O 1
ATOM 726 N N . ILE A 1 91 ? 3.186 -1.425 -5.828 1.00 91.94 91 ILE A N 1
ATOM 727 C CA . ILE A 1 91 ? 4.624 -1.390 -5.511 1.00 91.94 91 ILE A CA 1
ATOM 728 C C . ILE A 1 91 ? 5.299 -2.721 -5.858 1.00 91.94 91 ILE A C 1
ATOM 730 O O . ILE A 1 91 ? 6.385 -2.726 -6.435 1.00 91.94 91 ILE A O 1
ATOM 734 N N . ALA A 1 92 ? 4.679 -3.856 -5.525 1.00 91.50 92 ALA A N 1
ATOM 735 C CA . ALA A 1 92 ? 5.228 -5.171 -5.846 1.00 91.50 92 ALA A CA 1
ATOM 736 C C . ALA A 1 92 ? 5.323 -5.395 -7.365 1.00 91.50 92 ALA A C 1
ATOM 738 O O . ALA A 1 92 ? 6.357 -5.851 -7.860 1.00 91.50 92 ALA A O 1
ATOM 739 N N . LEU A 1 93 ? 4.280 -5.023 -8.116 1.00 92.25 93 LEU A N 1
ATOM 740 C CA . LEU A 1 93 ? 4.256 -5.131 -9.575 1.00 92.25 93 LEU A CA 1
ATOM 741 C C . LEU A 1 93 ? 5.308 -4.225 -10.223 1.00 92.25 93 LEU A C 1
ATOM 743 O O . LEU A 1 93 ? 6.130 -4.707 -11.001 1.00 92.25 93 LEU A O 1
ATOM 747 N N . THR A 1 94 ? 5.352 -2.941 -9.877 1.00 90.31 94 THR A N 1
ATOM 748 C CA . THR A 1 94 ? 6.319 -1.986 -10.439 1.00 90.31 94 THR A CA 1
ATOM 749 C C . THR A 1 94 ? 7.759 -2.336 -10.063 1.00 90.31 94 THR A C 1
ATOM 751 O O . THR A 1 94 ? 8.653 -2.230 -10.901 1.00 90.31 94 THR A O 1
ATOM 754 N N . SER A 1 95 ? 7.996 -2.833 -8.846 1.00 89.50 95 SER A N 1
ATOM 755 C CA . SER A 1 95 ? 9.306 -3.348 -8.421 1.00 89.50 95 SER A CA 1
ATOM 756 C C . SER A 1 95 ? 9.723 -4.588 -9.215 1.00 89.50 95 SER A C 1
ATOM 758 O O . SER A 1 95 ? 10.872 -4.685 -9.645 1.00 89.50 95 SER A O 1
ATOM 760 N N . SER A 1 96 ? 8.794 -5.516 -9.474 1.00 90.94 96 SER A N 1
ATOM 761 C CA . SER A 1 96 ? 9.072 -6.701 -10.296 1.00 90.94 96 SER A CA 1
ATOM 762 C C . SER A 1 96 ? 9.397 -6.339 -11.750 1.00 90.94 96 SER A C 1
ATOM 764 O O . SER A 1 96 ? 10.336 -6.890 -12.321 1.00 90.94 96 SER A O 1
ATOM 766 N N . LEU A 1 97 ? 8.701 -5.353 -12.327 1.00 89.12 97 LEU A N 1
ATOM 767 C CA . LEU A 1 97 ? 8.993 -4.838 -13.666 1.00 89.12 97 LEU A CA 1
ATOM 768 C C . LEU A 1 97 ? 10.371 -4.168 -13.721 1.00 89.12 97 LEU A C 1
ATOM 770 O O . LEU A 1 97 ? 11.144 -4.461 -14.633 1.00 89.12 97 LEU A O 1
ATOM 774 N N . SER A 1 98 ? 10.714 -3.342 -12.724 1.00 86.62 98 SER A N 1
ATOM 775 C CA . SER A 1 98 ? 12.054 -2.743 -12.611 1.00 86.62 98 SER A CA 1
ATOM 776 C C . SER A 1 98 ? 13.142 -3.821 -12.559 1.00 86.62 98 SER A C 1
ATOM 778 O O . SER A 1 98 ? 14.128 -3.767 -13.297 1.00 86.62 98 SER A O 1
ATOM 780 N N . PHE A 1 99 ? 12.933 -4.866 -11.751 1.00 85.56 99 PHE A N 1
ATOM 781 C CA . PHE A 1 99 ? 13.853 -5.997 -11.660 1.00 85.56 99 PHE A CA 1
ATOM 782 C C . PHE A 1 99 ? 14.025 -6.727 -13.001 1.00 85.56 99 PHE A C 1
ATOM 784 O O . PHE A 1 99 ? 15.156 -6.966 -13.426 1.00 85.56 99 PHE A O 1
ATOM 791 N N . ILE A 1 100 ? 12.929 -7.028 -13.705 1.00 87.81 100 ILE A N 1
ATOM 792 C CA . ILE A 1 100 ? 12.974 -7.684 -15.022 1.00 87.81 100 ILE A CA 1
ATOM 793 C C . ILE A 1 100 ? 13.746 -6.826 -16.031 1.00 87.81 100 ILE A C 1
ATOM 795 O O . ILE A 1 100 ? 14.598 -7.345 -16.749 1.00 87.81 100 ILE A O 1
ATOM 799 N N . MET A 1 101 ? 13.514 -5.512 -16.052 1.00 83.88 101 MET A N 1
ATOM 800 C CA . MET A 1 101 ? 14.225 -4.581 -16.938 1.00 83.88 101 MET A CA 1
ATOM 801 C C . MET A 1 101 ? 15.715 -4.452 -16.596 1.00 83.88 101 MET A C 1
ATOM 803 O O . MET A 1 101 ? 16.544 -4.156 -17.466 1.00 83.88 101 MET A O 1
ATOM 807 N N . ASN A 1 102 ? 16.083 -4.683 -15.337 1.00 81.88 102 ASN A N 1
ATOM 808 C CA . ASN A 1 102 ? 17.476 -4.754 -14.913 1.00 81.88 102 ASN A CA 1
ATOM 809 C C . ASN A 1 102 ? 18.150 -6.057 -15.350 1.00 81.88 102 ASN A C 1
ATOM 811 O O . ASN A 1 102 ? 19.297 -5.999 -15.791 1.00 81.88 102 ASN A O 1
ATOM 815 N N . LEU A 1 103 ? 17.438 -7.186 -15.305 1.00 84.75 103 LEU A N 1
ATOM 816 C CA . LEU A 1 103 ? 17.950 -8.496 -15.714 1.00 84.75 103 LEU A CA 1
ATOM 817 C C . LEU A 1 103 ? 18.068 -8.641 -17.239 1.00 84.75 103 LEU A C 1
ATOM 819 O O . LEU A 1 103 ? 19.076 -9.132 -17.740 1.00 84.75 103 LEU A O 1
ATOM 823 N N . LEU A 1 104 ? 17.043 -8.207 -17.970 1.00 85.25 104 LEU A N 1
ATOM 824 C CA . LEU A 1 104 ? 16.959 -8.279 -19.426 1.00 85.25 104 LEU A CA 1
ATOM 825 C C . LEU A 1 104 ? 16.903 -6.851 -19.981 1.00 85.25 104 LEU A C 1
ATOM 827 O O . LEU A 1 104 ? 15.811 -6.324 -20.202 1.00 85.25 104 LEU A O 1
ATOM 831 N N . PRO A 1 105 ? 18.061 -6.184 -20.160 1.00 77.19 105 PRO A N 1
ATOM 832 C CA . PRO A 1 105 ? 18.090 -4.836 -20.705 1.00 77.19 105 PRO A CA 1
ATOM 833 C C . PRO A 1 105 ? 17.463 -4.830 -22.109 1.00 77.19 105 PRO A C 1
ATOM 835 O O . PRO A 1 105 ? 17.978 -5.511 -23.000 1.00 77.19 105 PRO A O 1
ATOM 838 N N . PRO A 1 106 ? 16.369 -4.079 -22.331 1.00 77.38 106 PRO A N 1
ATOM 839 C CA . PRO A 1 106 ? 15.772 -3.978 -23.654 1.00 77.38 106 PRO A CA 1
ATOM 840 C C . PRO A 1 106 ? 16.754 -3.279 -24.614 1.00 77.38 106 PRO A C 1
ATOM 842 O O . PRO A 1 106 ? 17.396 -2.303 -24.215 1.00 77.38 106 PRO A O 1
ATOM 845 N N . PRO A 1 107 ? 16.884 -3.762 -25.864 1.00 73.50 107 PRO A N 1
ATOM 846 C CA . PRO A 1 107 ? 17.903 -3.290 -26.803 1.00 73.50 107 PRO A CA 1
ATOM 847 C C . PRO A 1 107 ? 17.655 -1.861 -27.315 1.00 73.50 107 PRO A C 1
ATOM 849 O O . PRO A 1 107 ? 18.619 -1.147 -27.581 1.00 73.50 107 PRO A O 1
ATOM 852 N N . SER A 1 108 ? 16.392 -1.440 -27.442 1.00 76.19 108 SER A N 1
ATOM 853 C CA . SER A 1 108 ? 15.986 -0.084 -27.839 1.00 76.19 108 SER A CA 1
ATOM 854 C C . SER A 1 108 ? 14.513 0.190 -27.497 1.00 76.19 108 SER A C 1
ATOM 856 O O . SER A 1 108 ? 13.755 -0.734 -27.193 1.00 76.19 108 SER A O 1
ATOM 858 N N . GLY A 1 109 ? 14.103 1.464 -27.519 1.00 80.38 109 GLY A N 1
ATOM 859 C CA . GLY A 1 109 ? 12.699 1.877 -27.385 1.00 80.38 109 GLY A CA 1
ATOM 860 C C . GLY A 1 109 ? 12.311 2.453 -26.016 1.00 80.38 109 GLY A C 1
ATOM 861 O O . GLY A 1 109 ? 13.147 2.676 -25.138 1.00 80.38 109 GLY A O 1
ATOM 862 N N . PHE A 1 110 ? 11.007 2.668 -25.823 1.00 80.31 110 PHE A N 1
ATOM 863 C CA . PHE A 1 110 ? 10.418 3.276 -24.619 1.00 80.31 110 PHE A CA 1
ATOM 864 C C . PHE A 1 110 ? 10.840 2.599 -23.302 1.00 80.31 110 PHE A C 1
ATOM 866 O O . PHE A 1 110 ? 11.129 3.278 -22.317 1.00 80.31 110 PHE A O 1
ATOM 873 N N . LEU A 1 111 ? 10.950 1.265 -23.274 1.00 79.12 111 LEU A N 1
ATOM 874 C CA . LEU A 1 111 ? 11.377 0.538 -22.071 1.00 79.12 111 LEU A CA 1
ATOM 875 C C . LEU A 1 111 ? 12.834 0.845 -21.695 1.00 79.12 111 LEU A C 1
ATOM 877 O O . LEU A 1 111 ? 13.163 0.952 -20.514 1.00 79.12 111 LEU A O 1
ATOM 881 N N . GLN A 1 112 ? 13.715 1.034 -22.679 1.00 79.69 112 GLN A N 1
ATOM 882 C CA . GLN A 1 112 ? 15.096 1.425 -22.409 1.00 79.69 112 GLN A CA 1
ATOM 883 C C . GLN A 1 112 ? 15.152 2.842 -21.832 1.00 79.69 112 GLN A C 1
ATOM 885 O O . GLN A 1 112 ? 15.879 3.080 -20.870 1.00 79.69 112 GLN A O 1
ATOM 890 N N . TRP A 1 113 ? 14.339 3.760 -22.361 1.00 81.00 113 TRP A N 1
ATOM 891 C CA . TRP A 1 113 ? 14.217 5.116 -21.830 1.00 81.00 113 TRP A CA 1
ATOM 892 C C . TRP A 1 113 ? 13.694 5.131 -20.385 1.00 81.00 113 TRP A C 1
ATOM 894 O O . TRP A 1 113 ? 14.270 5.817 -19.537 1.00 81.00 113 TRP A O 1
ATOM 904 N N . LEU A 1 114 ? 12.666 4.328 -20.078 1.00 82.06 114 LEU A N 1
ATOM 905 C CA . LEU A 1 114 ? 12.126 4.178 -18.721 1.00 82.06 114 LEU A CA 1
ATOM 906 C C . LEU A 1 114 ? 13.187 3.692 -17.728 1.00 82.06 114 LEU A C 1
ATOM 908 O O . LEU A 1 114 ? 13.307 4.245 -16.632 1.00 82.06 114 LEU A O 1
ATOM 912 N N . LYS A 1 115 ? 13.967 2.674 -18.122 1.00 82.50 115 LYS A N 1
ATOM 913 C CA . LYS A 1 115 ? 15.085 2.150 -17.326 1.00 82.50 115 LYS A CA 1
ATOM 914 C C . LYS A 1 115 ? 16.133 3.231 -17.089 1.00 82.50 115 LYS A C 1
ATOM 916 O O . LYS A 1 115 ? 16.553 3.452 -15.959 1.00 82.50 115 LYS A O 1
ATOM 921 N N . ARG A 1 116 ? 16.537 3.903 -18.165 1.00 77.81 116 ARG A N 1
ATOM 922 C CA . ARG A 1 116 ? 17.615 4.889 -18.177 1.00 77.81 116 ARG A CA 1
ATOM 923 C C . ARG A 1 116 ? 17.301 6.112 -17.308 1.00 77.81 116 ARG A C 1
ATOM 925 O O . ARG A 1 116 ? 18.178 6.629 -16.631 1.00 77.81 116 ARG A O 1
ATOM 932 N N . ASN A 1 117 ? 16.031 6.506 -17.246 1.00 81.19 117 ASN A N 1
ATOM 933 C CA . ASN A 1 117 ? 15.552 7.574 -16.367 1.00 81.19 117 ASN A CA 1
ATOM 934 C C . ASN A 1 117 ? 15.160 7.097 -14.961 1.00 81.19 117 ASN A C 1
ATOM 936 O O . ASN A 1 117 ? 14.702 7.901 -14.151 1.00 81.19 117 ASN A O 1
ATOM 940 N N . THR A 1 118 ? 15.313 5.807 -14.636 1.00 84.38 118 THR A N 1
ATOM 941 C CA . THR A 1 118 ? 14.961 5.229 -13.323 1.00 84.38 118 THR A CA 1
ATOM 942 C C . THR A 1 118 ? 13.532 5.547 -12.860 1.00 84.38 118 THR A C 1
ATOM 944 O O . THR A 1 118 ? 13.258 5.679 -11.667 1.00 84.38 118 THR A O 1
ATOM 947 N N . ILE A 1 119 ? 12.592 5.661 -13.804 1.00 86.31 119 ILE A N 1
ATOM 948 C CA . ILE A 1 119 ? 11.226 6.137 -13.527 1.00 86.31 119 ILE A CA 1
ATOM 949 C C . ILE A 1 119 ? 10.484 5.194 -12.579 1.00 86.31 119 ILE A C 1
ATOM 951 O O . ILE A 1 119 ? 9.786 5.655 -11.676 1.00 86.31 119 ILE A O 1
ATOM 955 N N . PHE A 1 120 ? 10.675 3.880 -12.729 1.00 87.44 120 PHE A N 1
ATOM 956 C CA . PHE A 1 120 ? 10.077 2.903 -11.820 1.00 87.44 120 PHE A CA 1
ATOM 957 C C . PHE A 1 120 ? 10.602 3.036 -10.387 1.00 87.44 120 PHE A C 1
ATOM 959 O O . PHE A 1 120 ? 9.806 2.954 -9.456 1.00 87.44 120 PHE A O 1
ATOM 966 N N . GLU A 1 121 ? 11.894 3.321 -10.189 1.00 87.69 121 GLU A N 1
ATOM 967 C CA . GLU A 1 121 ? 12.451 3.532 -8.845 1.00 87.69 121 GLU A CA 1
ATOM 968 C C . GLU A 1 121 ? 11.907 4.812 -8.204 1.00 87.69 121 GLU A C 1
ATOM 970 O O . GLU A 1 121 ? 11.516 4.801 -7.037 1.00 87.69 121 GLU A O 1
ATOM 975 N N . MET A 1 122 ? 11.784 5.896 -8.978 1.00 88.25 122 MET A N 1
ATOM 976 C CA . MET A 1 122 ? 11.149 7.138 -8.518 1.00 88.25 122 MET A CA 1
ATOM 977 C C . MET A 1 122 ? 9.679 6.925 -8.139 1.00 88.25 122 MET A C 1
ATOM 979 O O . MET A 1 122 ? 9.226 7.398 -7.096 1.00 88.25 122 MET A O 1
ATOM 983 N N . CYS A 1 123 ? 8.941 6.173 -8.958 1.00 90.50 123 CYS A N 1
ATOM 984 C CA . CYS A 1 123 ? 7.549 5.826 -8.698 1.00 90.50 123 CYS A CA 1
ATOM 985 C C . CYS A 1 123 ? 7.412 4.974 -7.426 1.00 90.50 123 CYS A C 1
ATOM 987 O O . CYS A 1 123 ? 6.596 5.294 -6.565 1.00 90.50 123 CYS A O 1
ATOM 989 N N . ASN A 1 124 ? 8.258 3.954 -7.252 1.00 91.06 124 ASN A N 1
ATOM 990 C CA . ASN A 1 124 ? 8.266 3.101 -6.061 1.00 91.06 124 ASN A CA 1
ATOM 991 C C . ASN A 1 124 ? 8.565 3.889 -4.783 1.00 91.06 124 ASN A C 1
ATOM 993 O O . ASN A 1 124 ? 7.916 3.661 -3.760 1.00 91.06 124 ASN A O 1
ATOM 997 N N . MET A 1 125 ? 9.498 4.844 -4.833 1.00 91.12 125 MET A N 1
ATOM 998 C CA . MET A 1 125 ? 9.776 5.734 -3.703 1.00 91.12 125 MET A CA 1
ATOM 999 C C . MET A 1 125 ? 8.570 6.605 -3.345 1.00 91.12 125 MET A C 1
ATOM 1001 O O . MET A 1 125 ? 8.210 6.693 -2.170 1.00 91.12 125 MET A O 1
ATOM 1005 N N . LEU A 1 126 ? 7.924 7.218 -4.343 1.00 91.81 126 LEU A N 1
ATOM 1006 C CA . LEU A 1 126 ? 6.741 8.049 -4.124 1.00 91.81 126 LEU A CA 1
ATOM 1007 C C . LEU A 1 126 ? 5.581 7.227 -3.546 1.00 91.81 126 LEU A C 1
ATOM 1009 O O . LEU A 1 126 ? 4.983 7.625 -2.549 1.00 91.81 126 LEU A O 1
ATOM 1013 N N . LEU A 1 127 ? 5.304 6.056 -4.124 1.00 92.81 127 LEU A N 1
ATOM 1014 C CA . LEU A 1 127 ? 4.265 5.145 -3.643 1.00 92.81 127 LEU A CA 1
ATOM 1015 C C . LEU A 1 127 ? 4.552 4.660 -2.218 1.00 92.81 127 LEU A C 1
ATOM 1017 O O . LEU A 1 127 ? 3.641 4.623 -1.395 1.00 92.81 127 LEU A O 1
ATOM 1021 N N . THR A 1 128 ? 5.812 4.350 -1.900 1.00 92.69 128 THR A N 1
ATOM 1022 C CA . THR A 1 128 ? 6.233 3.985 -0.539 1.00 92.69 128 THR A CA 1
ATOM 1023 C C . THR A 1 128 ? 5.949 5.116 0.448 1.00 92.69 128 THR A C 1
ATOM 1025 O O . THR A 1 128 ? 5.389 4.875 1.516 1.00 92.69 128 THR A O 1
ATOM 1028 N N . LEU A 1 129 ? 6.266 6.362 0.085 1.00 92.50 129 LEU A N 1
ATOM 1029 C CA . LEU A 1 129 ? 5.965 7.524 0.919 1.00 92.50 129 LEU A CA 1
ATOM 1030 C C . LEU A 1 129 ? 4.454 7.698 1.122 1.00 92.50 129 LEU A C 1
ATOM 1032 O O . LEU A 1 129 ? 4.016 7.915 2.251 1.00 92.50 129 LEU A O 1
ATOM 1036 N N . CYS A 1 130 ? 3.648 7.533 0.069 1.00 93.81 130 CYS A N 1
ATOM 1037 C CA . CYS A 1 130 ? 2.190 7.553 0.176 1.00 93.81 130 CYS A CA 1
ATOM 1038 C C . CYS A 1 130 ? 1.666 6.463 1.124 1.00 93.81 130 CYS A C 1
ATOM 1040 O O . CYS A 1 130 ? 0.818 6.755 1.965 1.00 93.81 130 CYS A O 1
ATOM 1042 N N . VAL A 1 131 ? 2.193 5.235 1.042 1.00 93.38 131 VAL A N 1
ATOM 1043 C CA . VAL A 1 131 ? 1.834 4.140 1.959 1.00 93.38 131 VAL A CA 1
ATOM 1044 C C . VAL A 1 131 ? 2.164 4.506 3.405 1.00 93.38 131 VAL A C 1
ATOM 1046 O O . VAL A 1 131 ? 1.316 4.331 4.277 1.00 93.38 131 VAL A O 1
ATOM 1049 N N . CYS A 1 132 ? 3.343 5.074 3.671 1.00 92.12 132 CYS A N 1
ATOM 1050 C CA . CYS A 1 132 ? 3.715 5.522 5.014 1.00 92.12 132 CYS A CA 1
ATOM 1051 C C . CYS A 1 132 ? 2.772 6.612 5.545 1.00 92.12 132 CYS A C 1
ATOM 1053 O O . CYS A 1 132 ? 2.331 6.531 6.689 1.00 92.12 132 CYS A O 1
ATOM 1055 N N . VAL A 1 133 ? 2.414 7.602 4.721 1.00 93.50 133 VAL A N 1
ATOM 1056 C CA . VAL A 1 133 ? 1.469 8.664 5.107 1.00 93.50 133 VAL A CA 1
ATOM 1057 C C . VAL A 1 133 ? 0.089 8.083 5.420 1.00 93.50 133 VAL A C 1
ATOM 1059 O O . VAL A 1 133 ? -0.486 8.396 6.459 1.00 93.50 133 VAL A O 1
ATOM 1062 N N . ILE A 1 134 ? -0.433 7.200 4.567 1.00 92.62 134 ILE A N 1
ATOM 1063 C CA . ILE A 1 134 ? -1.743 6.567 4.778 1.00 92.62 134 ILE A CA 1
ATOM 1064 C C . ILE A 1 134 ? -1.722 5.673 6.025 1.00 92.62 134 ILE A C 1
ATOM 1066 O O . ILE A 1 134 ? -2.693 5.663 6.777 1.00 92.62 134 ILE A O 1
ATOM 1070 N N . ALA A 1 135 ? -0.618 4.969 6.290 1.00 90.38 135 ALA A N 1
ATOM 1071 C CA . ALA A 1 135 ? -0.455 4.164 7.499 1.00 90.38 135 ALA A CA 1
ATOM 1072 C C . ALA A 1 135 ? -0.473 5.027 8.774 1.00 90.38 135 ALA A C 1
ATOM 1074 O O . ALA A 1 135 ? -1.117 4.647 9.750 1.00 90.38 135 ALA A O 1
ATOM 1075 N N . LEU A 1 136 ? 0.161 6.206 8.753 1.00 90.19 136 LEU A N 1
ATOM 1076 C CA . LEU A 1 136 ? 0.100 7.166 9.862 1.00 90.19 136 LEU A CA 1
ATOM 1077 C C . LEU A 1 136 ? -1.315 7.721 10.057 1.00 90.19 136 LEU A C 1
ATOM 1079 O O . LEU A 1 136 ? -1.793 7.783 11.186 1.00 90.19 136 LEU A O 1
ATOM 1083 N N . ILE A 1 137 ? -2.018 8.064 8.971 1.00 91.62 137 ILE A N 1
ATOM 1084 C CA . ILE A 1 137 ? -3.419 8.508 9.044 1.00 91.62 137 ILE A CA 1
ATOM 1085 C C . ILE A 1 137 ? -4.293 7.402 9.649 1.00 91.62 137 ILE A C 1
ATOM 1087 O O . ILE A 1 137 ? -5.075 7.669 10.557 1.00 91.62 137 ILE A O 1
ATOM 1091 N N . ALA A 1 138 ? -4.130 6.153 9.202 1.00 88.00 138 ALA A N 1
ATOM 1092 C CA . ALA A 1 138 ? -4.858 5.015 9.754 1.00 88.00 138 ALA A CA 1
ATOM 1093 C C . ALA A 1 138 ? -4.572 4.833 11.254 1.00 88.00 138 ALA A C 1
ATOM 1095 O O . ALA A 1 138 ? -5.501 4.614 12.029 1.00 88.00 138 ALA A O 1
ATOM 1096 N N . GLN A 1 139 ? -3.316 4.990 11.682 1.00 86.94 139 GLN A N 1
ATOM 1097 C CA . GLN A 1 139 ? -2.943 4.949 13.097 1.00 86.94 139 GLN A CA 1
ATOM 1098 C C . GLN A 1 139 ? -3.624 6.067 13.902 1.00 86.94 139 GLN A C 1
ATOM 1100 O O . GLN A 1 139 ? -4.156 5.793 14.976 1.00 86.94 139 GLN A O 1
ATOM 1105 N N . CYS A 1 140 ? -3.658 7.299 13.384 1.00 87.19 140 CYS A N 1
ATOM 1106 C CA . CYS A 1 140 ? -4.340 8.422 14.030 1.00 87.19 140 CYS A CA 1
ATOM 1107 C C . CYS A 1 140 ? -5.851 8.190 14.163 1.00 87.19 140 CYS A C 1
ATOM 1109 O O . CYS A 1 140 ? -6.417 8.442 15.225 1.00 87.19 140 CYS A O 1
ATOM 1111 N N . GLU A 1 141 ? -6.500 7.682 13.114 1.00 87.75 141 GLU A N 1
ATOM 1112 C CA . GLU A 1 141 ? -7.933 7.368 13.141 1.00 87.75 141 GLU A CA 1
ATOM 1113 C C . GLU A 1 141 ? -8.250 6.269 14.163 1.00 87.75 141 GLU A C 1
ATOM 1115 O O . GLU A 1 141 ? -9.206 6.387 14.930 1.00 87.75 141 GLU A O 1
ATOM 1120 N N . ILE A 1 142 ? -7.418 5.227 14.248 1.00 84.62 142 ILE A N 1
ATOM 1121 C CA . ILE A 1 142 ? -7.597 4.157 15.237 1.00 84.62 142 ILE A CA 1
ATOM 1122 C C . ILE A 1 142 ? -7.366 4.684 16.659 1.00 84.62 142 ILE A C 1
ATOM 1124 O O . ILE A 1 142 ? -8.172 4.398 17.544 1.00 84.62 142 ILE A O 1
ATOM 1128 N N . ALA A 1 143 ? -6.322 5.488 16.880 1.00 84.50 143 ALA A N 1
ATOM 1129 C CA . ALA A 1 143 ? -6.030 6.088 18.184 1.00 84.50 143 ALA A CA 1
ATOM 1130 C C . ALA A 1 143 ? -7.148 7.034 18.653 1.00 84.50 143 ALA A C 1
ATOM 1132 O O . ALA A 1 143 ? -7.444 7.110 19.843 1.00 84.50 143 ALA A O 1
ATOM 1133 N N . ARG A 1 144 ? -7.822 7.721 17.721 1.00 83.94 144 ARG A N 1
ATOM 1134 C CA . ARG A 1 144 ? -8.992 8.554 18.027 1.00 83.94 144 ARG A CA 1
ATOM 1135 C C . ARG A 1 144 ? -10.188 7.725 18.488 1.00 83.94 144 ARG A C 1
ATOM 1137 O O . ARG A 1 144 ? -10.922 8.156 19.372 1.00 83.94 144 ARG A O 1
ATOM 1144 N N . VAL A 1 145 ? -10.403 6.566 17.870 1.00 79.38 145 VAL A N 1
ATOM 1145 C CA . VAL A 1 145 ? -11.497 5.653 18.231 1.00 79.38 145 VAL A CA 1
ATOM 1146 C C . VAL A 1 145 ? -11.187 4.927 19.543 1.00 79.38 145 VAL A C 1
ATOM 1148 O O . VAL A 1 145 ? -12.107 4.656 20.312 1.00 79.38 145 VAL A O 1
ATOM 1151 N N . ARG A 1 146 ? -9.908 4.640 19.828 1.00 77.06 146 ARG A N 1
ATOM 1152 C CA . ARG A 1 146 ? -9.465 3.949 21.048 1.00 77.06 146 ARG A CA 1
ATOM 1153 C C . ARG A 1 146 ? -8.250 4.608 21.701 1.00 77.06 146 ARG A C 1
ATOM 1155 O O . ARG A 1 146 ? -7.126 4.170 21.459 1.00 77.06 146 ARG A O 1
ATOM 1162 N N . PRO A 1 147 ? -8.471 5.603 22.572 1.00 75.38 147 PRO A N 1
ATOM 1163 C CA . PRO A 1 147 ? -7.379 6.282 23.264 1.00 75.38 147 PRO A CA 1
ATOM 1164 C C . PRO A 1 147 ? -6.658 5.391 24.290 1.00 75.38 147 PRO A C 1
ATOM 1166 O O . PRO A 1 147 ? -5.482 5.612 24.550 1.00 75.38 147 PRO A O 1
ATOM 1169 N N . ASP A 1 148 ? -7.328 4.367 24.834 1.00 74.62 148 ASP A N 1
ATOM 1170 C CA . ASP A 1 148 ? -6.790 3.506 25.903 1.00 74.62 148 ASP A CA 1
ATOM 1171 C C . ASP A 1 148 ? -6.042 2.258 25.391 1.00 74.62 148 ASP A C 1
ATOM 1173 O O . ASP A 1 148 ? -5.702 1.367 26.168 1.00 74.62 148 ASP A O 1
ATOM 1177 N N . CYS A 1 149 ? -5.831 2.132 24.077 1.00 72.12 149 CYS A N 1
ATOM 1178 C CA . CYS A 1 149 ? -5.183 0.970 23.464 1.00 72.12 149 CYS A CA 1
ATOM 1179 C C . CYS A 1 149 ? -3.870 1.359 22.778 1.00 72.12 149 CYS A C 1
ATOM 1181 O O . CYS A 1 149 ? -3.828 2.316 22.006 1.00 72.12 149 CYS A O 1
ATOM 1183 N N . ASP A 1 150 ? -2.828 0.547 22.963 1.00 72.06 150 ASP A N 1
ATOM 1184 C CA . ASP A 1 150 ? -1.566 0.716 22.244 1.00 72.06 150 ASP A CA 1
ATOM 1185 C C . ASP A 1 150 ? -1.728 0.342 20.763 1.00 72.06 150 ASP A C 1
ATOM 1187 O O . ASP A 1 150 ? -1.902 -0.824 20.396 1.00 72.06 150 ASP A O 1
ATOM 1191 N N . VAL A 1 151 ? -1.656 1.347 19.887 1.00 75.19 151 VAL A N 1
ATOM 1192 C CA . VAL A 1 151 ? -1.685 1.151 18.433 1.00 75.19 151 VAL A CA 1
ATOM 1193 C C . VAL A 1 151 ? -0.259 0.970 17.923 1.00 75.19 151 VAL A C 1
ATOM 1195 O O . VAL A 1 151 ? 0.489 1.938 17.776 1.00 75.19 151 VAL A O 1
ATOM 1198 N N . SER A 1 152 ? 0.110 -0.276 17.627 1.00 78.62 152 SER A N 1
ATOM 1199 C CA . SER A 1 152 ? 1.429 -0.619 17.090 1.00 78.62 152 SER A CA 1
ATOM 1200 C C . SER A 1 152 ? 1.407 -0.792 15.570 1.00 78.62 152 SER A C 1
ATOM 1202 O O . SER A 1 152 ? 0.523 -1.444 15.010 1.00 78.62 152 SER A O 1
ATOM 1204 N N . LEU A 1 153 ? 2.406 -0.219 14.893 1.00 77.69 153 LEU A N 1
ATOM 1205 C CA . LEU A 1 153 ? 2.627 -0.409 13.460 1.00 77.69 153 LEU A CA 1
ATOM 1206 C C . LEU A 1 153 ? 3.168 -1.821 13.211 1.00 77.69 153 LEU A C 1
ATOM 1208 O O . LEU A 1 153 ? 4.216 -2.210 13.726 1.00 77.69 153 LEU A O 1
ATOM 1212 N N . GLY A 1 154 ? 2.453 -2.596 12.397 1.00 78.88 154 GLY A N 1
ATOM 1213 C CA . GLY A 1 154 ? 2.846 -3.964 12.073 1.00 78.88 154 GLY A CA 1
ATOM 1214 C C . GLY A 1 154 ? 4.134 -4.054 11.244 1.00 78.88 154 GLY A C 1
ATOM 1215 O O . GLY A 1 154 ? 4.517 -3.124 10.531 1.00 78.88 154 GLY A O 1
ATOM 1216 N N . GLY A 1 155 ? 4.754 -5.241 11.255 1.00 82.50 155 GLY A N 1
ATOM 1217 C CA . GLY A 1 155 ? 5.971 -5.562 10.490 1.00 82.50 155 GLY A CA 1
ATOM 1218 C C . GLY A 1 155 ? 5.900 -5.235 8.990 1.00 82.50 155 GLY A C 1
ATOM 1219 O O . GLY A 1 155 ? 6.917 -4.931 8.372 1.00 82.50 155 GLY A O 1
ATOM 1220 N N . GLY A 1 156 ? 4.698 -5.237 8.404 1.00 84.00 156 GLY A N 1
ATOM 1221 C CA . GLY A 1 156 ? 4.490 -4.897 6.995 1.00 84.00 156 GLY A CA 1
ATOM 1222 C C . GLY A 1 156 ? 4.938 -3.478 6.631 1.00 84.00 156 GLY A C 1
ATOM 1223 O O . GLY A 1 156 ? 5.537 -3.289 5.577 1.00 84.00 156 GLY A O 1
ATOM 1224 N N . VAL A 1 157 ? 4.735 -2.496 7.516 1.00 85.81 157 VAL A N 1
ATOM 1225 C CA . VAL A 1 157 ? 5.170 -1.109 7.268 1.00 85.81 157 VAL A CA 1
ATOM 1226 C C . VAL A 1 157 ? 6.695 -1.028 7.224 1.00 85.81 157 VAL A C 1
ATOM 1228 O O . VAL A 1 157 ? 7.251 -0.377 6.343 1.00 85.81 157 VAL A O 1
ATOM 1231 N N . PHE A 1 158 ? 7.387 -1.770 8.094 1.00 88.06 158 PHE A N 1
ATOM 1232 C CA . PHE A 1 158 ? 8.847 -1.865 8.050 1.00 88.06 158 PHE A CA 1
ATOM 1233 C C . PHE A 1 158 ? 9.342 -2.463 6.730 1.00 88.06 158 PHE A C 1
ATOM 1235 O O . PHE A 1 158 ? 10.279 -1.932 6.141 1.00 88.06 158 PHE A O 1
ATOM 1242 N N . MET A 1 159 ? 8.691 -3.518 6.229 1.00 87.69 159 MET A N 1
ATOM 1243 C CA . MET A 1 159 ? 9.041 -4.128 4.938 1.00 87.69 159 MET A CA 1
ATOM 1244 C C . MET A 1 159 ? 8.870 -3.146 3.773 1.00 87.69 159 MET A C 1
ATOM 1246 O O . MET A 1 159 ? 9.738 -3.068 2.904 1.00 87.69 159 MET A O 1
ATOM 1250 N N . VAL A 1 160 ? 7.797 -2.352 3.779 1.00 88.88 160 VAL A N 1
ATOM 1251 C CA . VAL A 1 160 ? 7.567 -1.309 2.768 1.00 88.88 160 VAL A CA 1
ATOM 1252 C C . VAL A 1 160 ? 8.631 -0.208 2.857 1.00 88.88 160 VAL A C 1
ATOM 1254 O O . VAL A 1 160 ? 9.209 0.168 1.839 1.00 88.88 160 VAL A O 1
ATOM 1257 N N . CYS A 1 161 ? 8.983 0.250 4.061 1.00 88.62 161 CYS A N 1
ATOM 1258 C CA . CYS A 1 161 ? 10.068 1.216 4.257 1.00 88.62 161 CYS A CA 1
ATOM 1259 C C . CYS A 1 161 ? 11.424 0.689 3.760 1.00 88.62 161 CYS A C 1
ATOM 1261 O O . CYS A 1 161 ? 12.183 1.430 3.132 1.00 88.62 161 CYS A O 1
ATOM 1263 N N . LEU A 1 162 ? 11.736 -0.588 4.014 1.00 88.19 162 LEU A N 1
ATOM 1264 C CA . LEU A 1 162 ? 12.947 -1.230 3.497 1.00 88.19 162 LEU A CA 1
ATOM 1265 C C . LEU A 1 162 ? 12.960 -1.230 1.962 1.00 88.19 162 LEU A C 1
ATOM 1267 O O . LEU A 1 162 ? 13.983 -0.880 1.374 1.00 88.19 162 LEU A O 1
ATOM 1271 N N . ALA A 1 163 ? 11.833 -1.554 1.320 1.00 86.75 163 ALA A N 1
ATOM 1272 C CA . ALA A 1 163 ? 11.707 -1.505 -0.136 1.00 86.75 163 ALA A CA 1
ATOM 1273 C C . ALA A 1 163 ? 11.967 -0.089 -0.681 1.00 86.75 163 ALA A C 1
ATOM 1275 O O . ALA A 1 163 ? 12.800 0.081 -1.573 1.00 86.75 163 ALA A O 1
ATOM 1276 N N . GLY A 1 164 ? 11.363 0.941 -0.078 1.00 87.69 164 GLY A N 1
ATOM 1277 C CA . GLY A 1 164 ? 11.606 2.336 -0.462 1.00 87.69 164 GLY A CA 1
ATOM 1278 C C . GLY A 1 164 ? 13.068 2.767 -0.309 1.00 87.69 164 GLY A C 1
ATOM 1279 O O . GLY A 1 164 ? 13.609 3.446 -1.182 1.00 87.69 164 GLY A O 1
ATOM 1280 N N . MET A 1 165 ? 13.749 2.335 0.759 1.00 87.94 165 MET A N 1
ATOM 1281 C CA . MET A 1 165 ? 15.179 2.619 0.941 1.00 87.94 165 MET A CA 1
ATOM 1282 C C . MET A 1 165 ? 16.059 1.949 -0.119 1.00 87.94 165 MET A C 1
ATOM 1284 O O . MET A 1 165 ? 17.069 2.528 -0.526 1.00 87.94 165 MET A O 1
ATOM 1288 N N . VAL A 1 166 ? 15.707 0.742 -0.565 1.00 86.88 166 VAL A N 1
ATOM 1289 C CA . VAL A 1 166 ? 16.428 0.053 -1.645 1.00 86.88 166 VAL A CA 1
ATOM 1290 C C . VAL A 1 166 ? 16.245 0.799 -2.969 1.00 86.88 166 VAL A C 1
ATOM 1292 O O . VAL A 1 166 ? 17.245 1.073 -3.635 1.00 86.88 166 VAL A O 1
ATOM 1295 N N . SER A 1 167 ? 15.021 1.223 -3.297 1.00 84.69 167 SER A N 1
ATOM 1296 C CA . SER A 1 167 ? 14.753 2.057 -4.479 1.00 84.69 167 SER A CA 1
ATOM 1297 C C . SER A 1 167 ? 15.512 3.384 -4.444 1.00 84.69 167 SER A C 1
ATOM 1299 O O . SER A 1 167 ? 16.109 3.781 -5.443 1.00 84.69 167 SER A O 1
ATOM 1301 N N . LEU A 1 168 ? 15.603 4.030 -3.277 1.00 84.56 168 LEU A N 1
ATOM 1302 C CA . LEU A 1 168 ? 16.383 5.259 -3.106 1.00 84.56 168 LEU A CA 1
ATOM 1303 C C . LEU A 1 168 ? 17.876 5.051 -3.358 1.00 84.56 168 LEU A C 1
ATOM 1305 O O . LEU A 1 168 ? 18.524 5.895 -3.978 1.00 84.56 168 LEU A O 1
ATOM 1309 N N . ARG A 1 169 ? 18.438 3.932 -2.889 1.00 84.12 169 ARG A N 1
ATOM 1310 C CA . ARG A 1 169 ? 19.842 3.594 -3.155 1.00 84.12 169 ARG A CA 1
ATOM 1311 C C . ARG A 1 169 ? 20.075 3.353 -4.643 1.00 84.12 169 ARG A C 1
ATOM 1313 O O . ARG A 1 169 ? 21.010 3.931 -5.188 1.00 84.12 169 ARG A O 1
ATOM 1320 N N . SER A 1 170 ? 19.200 2.581 -5.287 1.00 81.75 170 SER A N 1
ATOM 1321 C CA . SER A 1 170 ? 19.273 2.293 -6.724 1.00 81.75 170 SER A CA 1
ATOM 1322 C C . SER A 1 170 ? 19.194 3.566 -7.576 1.00 81.75 170 SER A C 1
ATOM 1324 O O . SER A 1 170 ? 20.036 3.794 -8.451 1.00 81.75 170 SER A O 1
ATOM 1326 N N . TRP A 1 171 ? 18.247 4.454 -7.257 1.00 81.38 171 TRP A N 1
ATOM 1327 C CA . TRP A 1 171 ? 18.134 5.761 -7.897 1.00 81.38 171 TRP A CA 1
ATOM 1328 C C . TRP A 1 171 ? 19.394 6.605 -7.692 1.00 81.38 171 TRP A C 1
ATOM 1330 O O . TRP A 1 171 ? 19.951 7.126 -8.654 1.00 81.38 171 TRP A O 1
ATOM 1340 N N . ARG A 1 172 ? 19.890 6.713 -6.453 1.00 82.88 172 ARG A N 1
ATOM 1341 C CA . ARG A 1 172 ? 21.073 7.525 -6.135 1.00 82.88 172 ARG A CA 1
ATOM 1342 C C . ARG A 1 172 ? 22.326 7.029 -6.856 1.00 82.88 172 ARG A C 1
ATOM 1344 O O . ARG A 1 172 ? 23.140 7.841 -7.290 1.00 82.88 172 ARG A O 1
ATOM 1351 N N . ASP A 1 173 ? 22.497 5.717 -6.965 1.00 79.44 173 ASP A N 1
ATOM 1352 C CA . ASP A 1 173 ? 23.634 5.127 -7.670 1.00 79.44 173 ASP A CA 1
ATOM 1353 C C . ASP A 1 173 ? 23.547 5.370 -9.185 1.00 79.44 173 ASP A C 1
ATOM 1355 O O . ASP A 1 173 ? 24.577 5.607 -9.817 1.00 79.44 173 ASP A O 1
ATOM 1359 N N . SER A 1 174 ? 22.335 5.422 -9.744 1.00 71.94 174 SER A N 1
ATOM 1360 C CA . SER A 1 174 ? 22.100 5.803 -11.145 1.00 71.94 174 SER A CA 1
ATOM 1361 C C . SER A 1 174 ? 22.293 7.307 -11.382 1.00 71.94 174 SER A C 1
ATOM 1363 O O . SER A 1 174 ? 22.951 7.701 -12.337 1.00 71.94 174 SER A O 1
ATOM 1365 N N . ALA A 1 175 ? 21.823 8.166 -10.471 1.00 68.44 175 ALA A N 1
ATOM 1366 C CA . ALA A 1 175 ? 21.979 9.623 -10.554 1.00 68.44 175 ALA A CA 1
ATOM 1367 C C . ALA A 1 175 ? 23.447 10.084 -10.479 1.00 68.44 175 ALA A C 1
ATOM 1369 O O . ALA A 1 175 ? 23.800 11.149 -10.980 1.00 68.44 175 ALA A O 1
ATOM 1370 N N . ARG A 1 176 ? 24.325 9.277 -9.870 1.00 66.94 176 ARG A N 1
ATOM 1371 C CA . ARG A 1 176 ? 25.780 9.508 -9.851 1.00 66.94 176 ARG A CA 1
ATOM 1372 C C . ARG A 1 176 ? 26.464 9.241 -11.194 1.00 66.94 176 ARG A C 1
ATOM 1374 O O . ARG A 1 176 ? 27.641 9.568 -11.321 1.00 66.94 176 ARG A O 1
ATOM 1381 N N . ARG A 1 177 ? 25.760 8.669 -12.175 1.00 65.88 177 ARG A N 1
ATOM 1382 C CA . ARG A 1 177 ? 26.228 8.468 -13.553 1.00 65.88 177 ARG A CA 1
ATOM 1383 C C . ARG A 1 177 ? 25.435 9.388 -14.492 1.00 65.88 177 ARG A C 1
ATOM 1385 O O . ARG A 1 177 ? 24.532 8.928 -15.183 1.00 65.88 177 ARG A O 1
ATOM 1392 N N . PRO A 1 178 ? 25.719 10.701 -14.498 1.00 57.53 178 PRO A N 1
ATOM 1393 C CA . PRO A 1 178 ? 24.933 11.675 -15.257 1.00 57.53 178 PRO A CA 1
ATOM 1394 C C . PRO A 1 178 ? 24.967 11.439 -16.776 1.00 57.53 178 PRO A C 1
ATOM 1396 O O . PRO A 1 178 ? 24.008 11.797 -17.453 1.00 57.53 178 PRO A O 1
ATOM 1399 N N . ASP A 1 179 ? 26.002 10.772 -17.301 1.00 58.47 179 ASP A N 1
ATOM 1400 C CA . ASP A 1 179 ? 26.096 10.376 -18.719 1.00 58.47 179 ASP A CA 1
ATOM 1401 C C . ASP A 1 179 ? 25.009 9.360 -19.128 1.00 58.47 179 ASP A C 1
ATOM 1403 O O . ASP A 1 179 ? 24.672 9.201 -20.307 1.00 58.47 179 ASP A O 1
ATOM 1407 N N . ASP A 1 180 ? 24.407 8.691 -18.143 1.00 56.47 180 ASP A N 1
ATOM 1408 C CA . ASP A 1 180 ? 23.356 7.712 -18.343 1.00 56.47 180 ASP A CA 1
ATOM 1409 C C . ASP A 1 180 ? 21.953 8.331 -18.282 1.00 56.47 180 ASP A C 1
ATOM 1411 O O . ASP A 1 180 ? 21.018 7.600 -18.543 1.00 56.47 180 ASP A O 1
ATOM 1415 N N . VAL A 1 181 ? 21.730 9.628 -18.038 1.00 58.53 181 VAL A N 1
ATOM 1416 C CA . VAL A 1 181 ? 20.360 10.194 -17.977 1.00 58.53 181 VAL A CA 1
ATOM 1417 C C . VAL A 1 181 ? 20.031 10.963 -19.263 1.00 58.53 181 VAL A C 1
ATOM 1419 O O . VAL A 1 181 ? 20.652 11.978 -19.565 1.00 58.53 181 VAL A O 1
ATOM 1422 N N . LEU A 1 182 ? 19.054 10.484 -20.045 1.00 60.12 182 LEU A N 1
ATOM 1423 C CA . LEU A 1 182 ? 18.600 11.168 -21.267 1.00 60.12 182 LEU A CA 1
ATOM 1424 C C . LEU A 1 182 ? 17.532 12.221 -20.936 1.00 60.12 182 LEU A C 1
ATOM 1426 O O . LEU A 1 182 ? 16.593 11.908 -20.203 1.00 60.12 182 LEU A O 1
ATOM 1430 N N . PRO A 1 183 ? 17.599 13.435 -21.509 1.00 57.66 183 PRO A N 1
ATOM 1431 C CA . PRO A 1 183 ? 16.573 14.448 -21.302 1.00 57.66 183 PRO A CA 1
ATOM 1432 C C . PRO A 1 183 ? 15.203 13.985 -21.826 1.00 57.66 183 PRO A C 1
ATOM 1434 O O . PRO A 1 183 ? 15.096 13.294 -22.838 1.00 57.66 183 PRO A O 1
ATOM 1437 N N . ILE A 1 184 ? 14.133 14.432 -21.155 1.00 56.53 184 ILE A N 1
ATOM 1438 C CA . ILE A 1 184 ? 12.722 14.155 -21.501 1.00 56.53 184 ILE A CA 1
ATOM 1439 C C . ILE A 1 184 ? 12.384 14.529 -22.960 1.00 56.53 184 ILE A C 1
ATOM 1441 O O . ILE A 1 184 ? 11.471 13.955 -23.542 1.00 56.53 184 ILE A O 1
ATOM 1445 N N . VAL A 1 185 ? 13.150 15.435 -23.576 1.00 54.72 185 VAL A N 1
ATOM 1446 C CA . VAL A 1 185 ? 12.964 15.890 -24.965 1.00 54.72 185 VAL A CA 1
ATOM 1447 C C . VAL A 1 185 ? 13.172 14.764 -25.994 1.00 54.72 185 VAL A C 1
ATOM 1449 O O . VAL A 1 185 ? 12.565 14.798 -27.058 1.00 54.72 185 VAL A O 1
ATOM 1452 N N . ASP A 1 186 ? 13.954 13.723 -25.679 1.00 52.84 186 ASP A N 1
ATOM 1453 C CA . ASP A 1 186 ? 14.126 12.560 -26.567 1.00 52.84 186 ASP A CA 1
ATOM 1454 C C . ASP A 1 186 ? 12.959 11.555 -26.487 1.00 52.84 186 ASP A C 1
ATOM 1456 O O . ASP A 1 186 ? 12.944 10.585 -27.243 1.00 52.84 186 ASP A O 1
ATOM 1460 N N . PHE A 1 187 ? 11.963 11.759 -25.612 1.00 54.25 187 PHE A N 1
ATOM 1461 C CA . PHE A 1 187 ? 10.801 10.866 -25.495 1.00 54.25 187 PHE A CA 1
ATOM 1462 C C . PHE A 1 187 ? 10.040 10.711 -26.818 1.00 54.25 187 PHE A C 1
ATOM 1464 O O . PHE A 1 187 ? 9.645 9.602 -27.179 1.00 54.25 187 PHE A O 1
ATOM 1471 N N . GLU A 1 188 ? 9.898 11.803 -27.578 1.00 57.25 188 GLU A N 1
ATOM 1472 C CA . GLU A 1 188 ? 9.212 11.792 -28.876 1.00 57.25 188 GLU A CA 1
ATOM 1473 C C . GLU A 1 188 ? 9.901 10.885 -29.907 1.00 57.25 188 GLU A C 1
ATOM 1475 O O . GLU A 1 188 ? 9.228 10.319 -30.765 1.00 57.25 188 GLU A O 1
ATOM 1480 N N . ARG A 1 189 ? 11.220 10.666 -29.794 1.00 59.19 189 ARG A N 1
ATOM 1481 C CA . ARG A 1 189 ? 11.966 9.754 -30.678 1.00 59.19 189 ARG A CA 1
ATOM 1482 C C . ARG A 1 189 ? 11.758 8.273 -30.367 1.00 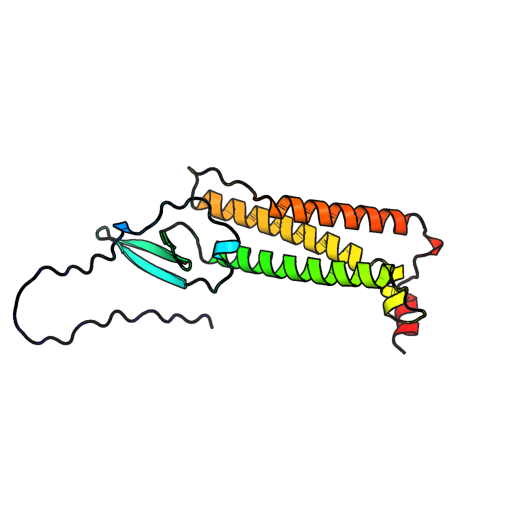59.19 189 ARG A C 1
ATOM 1484 O O . ARG A 1 189 ? 12.112 7.449 -31.200 1.00 59.19 189 ARG A O 1
ATOM 1491 N N . TYR A 1 190 ? 11.237 7.931 -29.188 1.00 53.72 190 TYR A N 1
ATOM 1492 C CA . TYR A 1 190 ? 10.992 6.541 -28.779 1.00 53.72 190 TYR A CA 1
ATOM 1493 C C . TYR A 1 190 ? 9.515 6.125 -28.878 1.00 53.72 190 TYR A C 1
ATOM 1495 O O . TYR A 1 190 ? 9.215 4.949 -28.664 1.00 53.72 190 TYR A O 1
ATOM 1503 N N . ALA A 1 191 ? 8.607 7.074 -29.143 1.00 56.03 191 ALA A N 1
ATOM 1504 C CA . ALA A 1 191 ? 7.166 6.845 -29.281 1.00 56.03 191 ALA A CA 1
ATOM 1505 C C . ALA A 1 191 ? 6.683 6.753 -30.747 1.00 56.03 191 ALA A C 1
ATOM 1507 O O . ALA A 1 191 ? 5.558 6.306 -30.973 1.00 56.03 191 ALA A O 1
ATOM 1508 N N . MET A 1 192 ? 7.517 7.163 -31.712 1.00 46.41 192 MET A N 1
ATOM 1509 C CA . MET A 1 192 ? 7.367 6.899 -33.155 1.00 46.41 192 MET A CA 1
ATOM 1510 C C . MET A 1 192 ? 8.159 5.660 -33.563 1.00 46.41 192 MET A C 1
ATOM 1512 O O . MET A 1 192 ? 7.664 4.937 -34.455 1.00 46.41 192 MET A O 1
#

Secondary structure (DSSP, 8-state):
---------------------------GGGB--S----GGGGSS--EEEEEE-TTS-EEEEEEETTEEEESS--HHHHHHHHHHHHHHHHHHHHHHHHHHHHHS--SSSHHHHHHHTTHHHHHHHHHHHHHHHHHHHHHHHHHHH-TTS--PPPHHHHHHHHHHHHHHHHHHHHHT-GGG---GGGGHHHH-